Protein AF-A0A2V4EAI0-F1 (afdb_monomer_lite)

Sequence (270 aa):
MSKKTALSEGYCQSKGTPINSKFIDEYEFKIKSKNQSNIMKYKIDLTNCYCIDFDGLSGIKSYVSLPIIEKETSTFRMRLENVSITMDEDICRNQILSVNPKSIINIDKDLIILAKKALLTIENICCYDLRVIHNDHNYYHSSGLKFNIKDRYAVCGGRDIEHLDSKIYSRAIFNGSVFLELEEENILPFIIGCDDLVGGYEGITKINHQKESEIAMKNKILDISRFNNIESPIWDFDFLMEYLPSCDGYREAIKNYPPTNNSSEIELNK

Secondary structure (DSSP, 8-state):
---------------PPPPPHHHHHHHHHHHHT-TTS---EEEEE-TT---EESS-TTSPPPEEPPPEEETTTTEEEEEEEEEEEE--IIIIIHHHHHH-TTSTT--SS-EEEEEEEEEEEE-SEEEEEEEEEETTEEEEEE----B-TT-EEEEEEEEESSSTTEEEEEEEEESS-EEEEEEGGGEEEEEETTEESS-HHHHHHHHHHHHHHHHHHH-PPP-GGG------GGGSHHHHHHHS-EETTEEE-SS-BS-----SSS-S--

Organism: NCBI:txid1196095

Radius of gyration: 22.43 Å; chains: 1; bounding box: 57×59×80 Å

Structure (mmCIF, N/CA/C/O backbone):
data_AF-A0A2V4EAI0-F1
#
_entry.id   AF-A0A2V4EAI0-F1
#
loop_
_atom_site.group_PDB
_atom_site.id
_atom_site.type_symbol
_atom_site.label_atom_id
_atom_site.label_alt_id
_atom_site.label_comp_id
_atom_site.label_asym_id
_atom_site.label_entity_id
_atom_site.label_seq_id
_atom_site.pdbx_PDB_ins_code
_atom_site.Cartn_x
_atom_site.Cartn_y
_atom_site.Cartn_z
_atom_site.occupancy
_atom_site.B_iso_or_equiv
_atom_site.auth_seq_id
_atom_site.auth_comp_id
_atom_site.auth_asym_id
_atom_site.auth_atom_id
_atom_site.pdbx_PDB_model_num
ATOM 1 N N . MET A 1 1 ? -33.092 36.933 -27.180 1.00 36.25 1 MET A N 1
ATOM 2 C CA . MET A 1 1 ? -33.040 37.254 -25.737 1.00 36.25 1 MET A CA 1
ATOM 3 C C . MET A 1 1 ? -33.740 36.133 -24.991 1.00 36.25 1 MET A C 1
ATOM 5 O O . MET A 1 1 ? -34.960 36.069 -25.015 1.00 36.25 1 MET A O 1
ATOM 9 N N . SER A 1 2 ? -32.965 35.184 -24.464 1.00 28.77 2 SER A N 1
ATOM 10 C CA . SER A 1 2 ? -33.468 33.956 -23.838 1.00 28.77 2 SER A CA 1
ATOM 11 C C . SER A 1 2 ? -33.168 33.975 -22.341 1.00 28.77 2 SER A C 1
ATOM 13 O O . SER A 1 2 ? -32.126 34.477 -21.920 1.00 28.77 2 SER A O 1
ATOM 15 N N . LYS A 1 3 ? -34.133 33.487 -21.562 1.00 27.14 3 LYS A N 1
ATOM 16 C CA . LYS A 1 3 ? -34.218 33.541 -20.102 1.00 27.14 3 LYS A CA 1
ATOM 17 C C . LYS A 1 3 ? -33.049 32.795 -19.442 1.00 27.14 3 LYS A C 1
ATOM 19 O O . LYS A 1 3 ? -32.808 31.633 -19.746 1.00 27.14 3 LYS A O 1
ATOM 24 N N . LYS A 1 4 ? -32.373 33.459 -18.496 1.00 28.66 4 LYS A N 1
ATOM 25 C CA . LYS A 1 4 ? -31.527 32.818 -17.481 1.00 28.66 4 LYS A CA 1
ATOM 26 C C . LYS A 1 4 ? -32.442 32.194 -16.428 1.00 28.66 4 LYS A C 1
ATOM 28 O O . LYS A 1 4 ? -33.155 32.918 -15.738 1.00 28.66 4 LYS A O 1
ATOM 33 N N . THR A 1 5 ? -32.408 30.875 -16.311 1.00 30.36 5 THR A N 1
ATOM 34 C CA . THR A 1 5 ? -32.979 30.145 -15.178 1.00 30.36 5 THR A CA 1
ATOM 35 C C . THR A 1 5 ? -31.881 30.015 -14.129 1.00 30.36 5 THR A C 1
ATOM 37 O O . THR A 1 5 ? -30.830 29.443 -14.403 1.00 30.36 5 THR A O 1
ATOM 40 N N . ALA A 1 6 ? -32.101 30.608 -12.958 1.00 28.84 6 ALA A N 1
ATOM 41 C CA . ALA A 1 6 ? -31.258 30.419 -11.788 1.00 28.84 6 ALA A CA 1
ATOM 42 C C . ALA A 1 6 ? -31.521 29.020 -11.214 1.00 28.84 6 ALA A C 1
ATOM 44 O O . ALA A 1 6 ? -32.657 28.706 -10.862 1.00 28.84 6 ALA A O 1
ATOM 45 N N . LEU A 1 7 ? -30.483 28.189 -11.140 1.00 28.86 7 LEU A N 1
ATOM 46 C CA . LEU A 1 7 ? -30.462 26.998 -10.299 1.00 28.86 7 LEU A CA 1
ATOM 47 C C . LEU A 1 7 ? -29.858 27.417 -8.960 1.00 28.86 7 LEU A C 1
ATOM 49 O O . LEU A 1 7 ? -28.712 27.848 -8.891 1.00 28.86 7 LEU A O 1
ATOM 53 N N . SER A 1 8 ? -30.682 27.368 -7.920 1.00 29.20 8 SER A N 1
ATOM 54 C CA . SER A 1 8 ? -30.290 27.582 -6.534 1.00 29.20 8 SER A CA 1
ATOM 55 C C . SER A 1 8 ? -29.451 26.402 -6.043 1.00 29.20 8 SER A C 1
ATOM 57 O O . SER A 1 8 ? -29.946 25.276 -5.981 1.00 29.20 8 SER A O 1
ATOM 59 N N . GLU A 1 9 ? -28.204 26.674 -5.671 1.00 29.11 9 GLU A N 1
ATOM 60 C CA . GLU A 1 9 ? -27.337 25.767 -4.923 1.00 29.11 9 GLU A CA 1
ATOM 61 C C . GLU A 1 9 ? -27.885 25.597 -3.499 1.00 29.11 9 GLU A C 1
ATOM 63 O O . GLU A 1 9 ? -27.854 26.513 -2.678 1.00 29.11 9 GLU A O 1
ATOM 68 N N . GLY A 1 10 ? -28.421 24.413 -3.206 1.00 26.00 10 GLY A N 1
ATOM 69 C CA . GLY A 1 10 ? -28.717 23.980 -1.847 1.00 26.00 10 GLY A CA 1
ATOM 70 C C . GLY A 1 10 ? -27.467 23.379 -1.214 1.00 26.00 10 GLY A C 1
ATOM 71 O O . GLY A 1 10 ? -27.303 22.165 -1.223 1.00 26.00 10 GLY A O 1
ATOM 72 N N . TYR A 1 11 ? -26.584 24.215 -0.667 1.00 28.48 11 TYR A N 1
ATOM 73 C CA . TYR A 1 11 ? -25.547 23.751 0.254 1.00 28.48 11 TYR A CA 1
ATOM 74 C C . TYR A 1 11 ? -26.217 23.301 1.561 1.00 28.48 11 TYR A C 1
ATOM 76 O O . TYR A 1 11 ? -26.702 24.125 2.339 1.00 28.48 11 TYR A O 1
ATOM 84 N N . CYS A 1 12 ? -26.238 21.992 1.821 1.00 27.89 12 CYS A N 1
ATOM 85 C CA . CYS A 1 12 ? -26.525 21.463 3.152 1.00 27.89 12 CYS A CA 1
ATOM 86 C C . CYS A 1 12 ? -25.403 21.892 4.106 1.00 27.89 12 CYS A C 1
ATOM 88 O O . CYS A 1 12 ? -24.350 21.268 4.176 1.00 27.89 12 CYS A O 1
ATOM 90 N N . GLN A 1 13 ? -25.636 22.969 4.856 1.00 28.69 13 GLN A N 1
ATOM 91 C CA . GLN A 1 13 ? -24.873 23.275 6.062 1.00 28.69 13 GLN A CA 1
ATOM 92 C C . GLN A 1 13 ? -25.249 22.251 7.140 1.00 28.69 13 GLN A C 1
ATOM 94 O O . GLN A 1 13 ? -26.237 22.431 7.854 1.00 28.69 13 GLN A O 1
ATOM 99 N N . SER A 1 14 ? -24.486 21.165 7.271 1.00 35.62 14 SER A N 1
ATOM 100 C CA . SER A 1 14 ? -24.566 20.325 8.463 1.00 35.62 14 SER A CA 1
ATOM 101 C C . SER A 1 14 ? -23.838 21.039 9.604 1.00 35.62 14 SER A C 1
ATOM 103 O O . SER A 1 14 ? -22.620 21.199 9.625 1.00 35.62 14 SER A O 1
ATOM 105 N N . LYS A 1 15 ? -24.611 21.517 10.581 1.00 32.25 15 LYS A N 1
ATOM 106 C CA . LYS A 1 15 ? -24.086 21.870 11.901 1.00 32.25 15 LYS A CA 1
ATOM 107 C C . LYS A 1 15 ? -23.722 20.562 12.604 1.00 32.25 15 LYS A C 1
ATOM 109 O O . LYS A 1 15 ? -24.560 19.982 13.290 1.00 32.25 15 LYS A O 1
ATOM 114 N N . GLY A 1 16 ? -22.500 20.080 12.383 1.00 33.34 16 GLY A N 1
ATOM 115 C CA . GLY A 1 16 ? -21.937 18.966 13.137 1.00 33.34 16 GLY A CA 1
ATOM 116 C C . GLY A 1 16 ? -21.894 19.340 14.615 1.00 33.34 16 GLY A C 1
ATOM 117 O O . GLY A 1 16 ? -21.246 20.311 15.005 1.00 33.34 16 GLY A O 1
ATOM 118 N N . THR A 1 17 ? -22.646 18.616 15.438 1.00 31.95 17 THR A N 1
ATOM 119 C CA . THR A 1 17 ? -22.489 18.693 16.892 1.00 31.95 17 THR A CA 1
ATOM 120 C C . THR A 1 17 ? -21.222 17.903 17.216 1.00 31.95 17 THR A C 1
ATOM 122 O O . THR A 1 17 ? -21.163 16.742 16.814 1.00 31.95 17 THR A O 1
ATOM 125 N N . PRO A 1 18 ? -20.204 18.471 17.889 1.00 37.53 18 PRO A N 1
ATOM 126 C CA . PRO A 1 18 ? -18.966 17.746 18.148 1.00 37.53 18 PRO A CA 1
ATOM 127 C C . PRO A 1 18 ? -19.265 16.508 18.990 1.00 37.53 18 PRO A C 1
ATOM 129 O O . PRO A 1 18 ? -19.785 16.623 20.106 1.00 37.53 18 PRO A O 1
ATOM 132 N N . ILE A 1 19 ? -18.937 15.323 18.476 1.00 45.34 19 ILE A N 1
ATOM 133 C CA . ILE A 1 19 ? -18.877 14.132 19.317 1.00 45.34 19 ILE A CA 1
ATOM 134 C C . ILE A 1 19 ? -17.701 14.346 20.279 1.00 45.34 19 ILE A C 1
ATOM 136 O O . ILE A 1 19 ? -16.571 14.629 19.892 1.00 45.34 19 ILE A O 1
ATOM 140 N N . ASN A 1 20 ? -18.052 14.333 21.560 1.00 44.91 20 ASN A N 1
ATOM 141 C CA . ASN A 1 20 ? -17.289 14.798 22.712 1.00 44.91 20 ASN A CA 1
ATOM 142 C C . ASN A 1 20 ? -15.894 14.141 22.805 1.00 44.91 20 ASN A C 1
ATOM 144 O O . ASN A 1 20 ? -15.790 12.925 22.664 1.00 44.91 20 ASN A O 1
ATOM 148 N N . SER A 1 21 ? -14.844 14.903 23.149 1.00 46.56 21 SER A N 1
ATOM 149 C CA . SER A 1 21 ? -13.481 14.393 23.427 1.00 46.56 21 SER A CA 1
ATOM 150 C C . SER A 1 21 ? -13.457 13.256 24.459 1.00 46.56 21 SER A C 1
ATOM 152 O O . SER A 1 21 ? -12.591 12.386 24.427 1.00 46.56 21 SER A O 1
ATOM 154 N N . LYS A 1 22 ? -14.489 13.205 25.308 1.00 42.94 22 LYS A N 1
ATOM 155 C CA . LYS A 1 22 ? -14.793 12.103 26.225 1.00 42.94 22 LYS A CA 1
ATOM 156 C C . LYS A 1 22 ? -14.901 10.729 25.552 1.00 42.94 22 LYS A C 1
ATOM 158 O O . LYS A 1 22 ? -14.596 9.733 26.194 1.00 42.94 22 LYS A O 1
ATOM 163 N N . PHE A 1 23 ? -15.326 10.660 24.288 1.00 51.12 23 PHE A N 1
ATOM 164 C CA . PHE A 1 23 ? -15.468 9.399 23.557 1.00 51.12 23 PHE A CA 1
ATOM 165 C C . PHE A 1 23 ? -14.102 8.790 23.230 1.00 51.12 23 PHE A C 1
ATOM 167 O O . PHE A 1 23 ? -13.922 7.591 23.403 1.00 51.12 23 PHE A O 1
ATOM 174 N N . ILE A 1 24 ? -13.124 9.613 22.838 1.00 50.72 24 ILE A N 1
ATOM 175 C CA . ILE A 1 24 ? -11.750 9.171 22.552 1.00 50.72 24 ILE A CA 1
ATOM 176 C C . ILE A 1 24 ? -11.059 8.711 23.845 1.00 50.72 24 ILE A C 1
ATOM 178 O O . ILE A 1 24 ? -10.450 7.642 23.867 1.00 50.72 24 ILE A O 1
ATOM 182 N N . ASP A 1 25 ? -11.228 9.452 24.943 1.00 46.25 25 ASP A N 1
ATOM 183 C CA . ASP A 1 25 ? -10.630 9.104 26.240 1.00 46.25 25 ASP A CA 1
ATOM 184 C C . ASP A 1 25 ? -11.256 7.830 26.853 1.00 46.25 25 ASP A C 1
ATOM 186 O O . ASP A 1 25 ? -10.544 6.959 27.363 1.00 46.25 25 ASP A O 1
ATOM 190 N N . GLU A 1 26 ? -12.582 7.655 26.762 1.00 46.53 26 GLU A N 1
ATOM 191 C CA . GLU A 1 26 ? -13.256 6.409 27.169 1.00 46.53 26 GLU A CA 1
ATOM 192 C C . GLU A 1 26 ? -12.892 5.221 26.258 1.00 46.53 26 GLU A C 1
ATOM 194 O O . GLU A 1 26 ? -12.856 4.071 26.715 1.00 46.53 26 GLU A O 1
ATOM 199 N N . TYR A 1 27 ? -12.586 5.484 24.985 1.00 53.47 27 TYR A N 1
ATOM 200 C CA . TYR A 1 27 ? -12.165 4.483 24.007 1.00 53.47 27 TYR A CA 1
ATOM 201 C C . TYR A 1 27 ? -10.749 3.961 24.291 1.00 53.47 27 TYR A C 1
ATOM 203 O O . TYR A 1 27 ? -10.547 2.748 24.388 1.00 53.47 27 TYR A O 1
ATOM 211 N N . GLU A 1 28 ? -9.782 4.850 24.537 1.00 48.56 28 GLU A N 1
ATOM 212 C CA . GLU A 1 28 ? -8.425 4.455 24.940 1.00 48.56 28 GLU A CA 1
ATOM 213 C C . GLU A 1 28 ? -8.408 3.708 26.284 1.00 48.56 28 GLU A C 1
ATOM 215 O O . GLU A 1 28 ? -7.625 2.771 26.478 1.00 48.56 28 GLU A O 1
ATOM 220 N N . PHE A 1 29 ? -9.304 4.073 27.208 1.00 47.06 29 PHE A N 1
ATOM 221 C CA . PHE A 1 29 ? -9.437 3.403 28.500 1.00 47.06 29 PHE A CA 1
ATOM 222 C C . PHE A 1 29 ? -10.024 1.984 28.379 1.00 47.06 29 PHE A C 1
ATOM 224 O O . PHE A 1 29 ? -9.528 1.049 29.018 1.00 47.06 29 PHE A O 1
ATOM 231 N N . LYS A 1 30 ? -11.034 1.773 27.521 1.00 45.50 30 LYS A N 1
ATOM 232 C CA . LYS A 1 30 ? -11.608 0.435 27.278 1.00 45.50 30 LYS A CA 1
ATOM 233 C C . LYS A 1 30 ? -10.608 -0.531 26.643 1.00 45.50 30 LYS A C 1
ATOM 235 O O . LYS A 1 30 ? -10.602 -1.700 27.023 1.00 45.50 30 LYS A O 1
ATOM 240 N N . ILE A 1 31 ? -9.731 -0.054 25.758 1.00 52.53 31 ILE A N 1
ATOM 241 C CA . ILE A 1 31 ? -8.688 -0.886 25.134 1.00 52.53 31 ILE A CA 1
ATOM 242 C C . ILE A 1 31 ? -7.661 -1.363 26.177 1.00 52.53 31 ILE A C 1
ATOM 244 O O . ILE A 1 31 ? -7.292 -2.535 26.187 1.00 52.53 31 ILE A O 1
ATOM 248 N N . LYS A 1 32 ? -7.263 -0.513 27.134 1.00 45.62 32 LYS A N 1
ATOM 249 C CA . LYS A 1 32 ? -6.259 -0.873 28.159 1.00 45.62 32 LYS A CA 1
ATOM 250 C C . LYS A 1 32 ? -6.730 -1.902 29.198 1.00 45.62 32 LYS A C 1
ATOM 252 O O . LYS A 1 32 ? -5.896 -2.550 29.822 1.00 45.62 32 LYS A O 1
ATOM 257 N N . SER A 1 33 ? -8.039 -2.076 29.394 1.00 43.38 33 SER A N 1
ATOM 258 C CA . SER A 1 33 ? -8.598 -2.975 30.426 1.00 43.38 33 SER A CA 1
ATOM 259 C C . SER A 1 33 ? -8.823 -4.427 29.973 1.00 43.38 33 SER A C 1
ATOM 261 O O . SER A 1 33 ? -9.260 -5.253 30.772 1.00 43.38 33 SER A O 1
ATOM 263 N N . LYS A 1 34 ? -8.501 -4.769 28.717 1.00 45.59 34 LYS A N 1
ATOM 264 C CA . LYS A 1 34 ? -8.787 -6.083 28.112 1.00 45.59 34 LYS A CA 1
ATOM 265 C C . LYS A 1 34 ? -7.533 -6.884 27.732 1.00 45.59 34 LYS A C 1
ATOM 267 O O . LYS A 1 34 ? -7.523 -7.601 26.740 1.00 45.59 34 LYS A O 1
ATOM 272 N N . ASN A 1 35 ? -6.476 -6.831 28.537 1.00 47.97 35 ASN A N 1
ATOM 273 C CA . ASN A 1 35 ? -5.283 -7.645 28.288 1.00 47.97 35 ASN A CA 1
ATOM 274 C C . ASN A 1 35 ? -5.420 -9.067 28.844 1.00 47.97 35 ASN A C 1
ATOM 276 O O . ASN A 1 35 ? -4.916 -9.344 29.925 1.00 47.97 35 ASN A O 1
ATOM 280 N N . GLN A 1 36 ? -6.098 -9.937 28.079 1.00 45.31 36 GLN A N 1
ATOM 281 C CA . GLN A 1 36 ? -5.633 -11.294 27.719 1.00 45.31 36 GLN A CA 1
ATOM 282 C C . GLN A 1 36 ? -6.560 -11.958 26.673 1.00 45.31 36 GLN A C 1
ATOM 284 O O . GLN A 1 36 ? -6.959 -13.110 26.819 1.00 45.31 36 GLN A O 1
ATOM 289 N N . SER A 1 37 ? -6.955 -11.237 25.617 1.00 53.78 37 SER A N 1
ATOM 290 C CA . SER A 1 37 ? -7.626 -11.852 24.460 1.00 53.78 37 SER A CA 1
ATOM 291 C C . SER A 1 37 ? -6.625 -12.078 23.335 1.00 53.78 37 SER A C 1
ATOM 293 O O . SER A 1 37 ? -5.800 -11.203 23.084 1.00 53.78 37 SER A O 1
ATOM 295 N N . ASN A 1 38 ? -6.718 -13.214 22.634 1.00 64.50 38 ASN A N 1
ATOM 296 C CA . ASN A 1 38 ? -6.063 -13.396 21.336 1.00 64.50 38 ASN A CA 1
ATOM 297 C C . ASN A 1 38 ? -6.263 -12.129 20.494 1.00 64.50 38 ASN A C 1
ATOM 299 O O . ASN A 1 38 ? -7.405 -11.724 20.266 1.00 64.50 38 ASN A O 1
ATOM 303 N N . ILE A 1 39 ? -5.164 -11.492 20.085 1.00 80.31 39 ILE A N 1
ATOM 304 C CA . ILE A 1 39 ? -5.205 -10.333 19.193 1.00 80.31 39 ILE A CA 1
ATOM 305 C C . ILE A 1 39 ? -5.837 -10.820 17.889 1.00 80.31 39 ILE A C 1
ATOM 307 O O . ILE A 1 39 ? -5.261 -11.662 17.197 1.00 80.31 39 ILE A O 1
ATOM 311 N N . MET A 1 40 ? -7.051 -10.350 17.595 1.00 92.69 40 MET A N 1
ATOM 312 C CA . MET A 1 40 ? -7.751 -10.709 16.366 1.00 92.69 40 MET A CA 1
ATOM 313 C C . MET A 1 40 ? -7.033 -10.059 15.189 1.00 92.69 40 MET A C 1
ATOM 315 O O . MET A 1 40 ? -6.905 -8.834 15.141 1.00 92.69 40 MET A O 1
ATOM 319 N N . LYS A 1 41 ? -6.557 -10.893 14.264 1.00 95.44 41 LYS A N 1
ATOM 320 C CA . LYS A 1 41 ? -5.868 -10.472 13.045 1.00 95.44 41 LYS A CA 1
ATOM 321 C C . LYS A 1 41 ? -6.742 -10.761 11.838 1.00 95.44 41 LYS A C 1
ATOM 323 O O . LYS A 1 41 ? -7.383 -11.809 11.772 1.00 95.44 41 LYS A O 1
ATOM 328 N N . TYR A 1 42 ? -6.705 -9.858 10.877 1.00 96.12 42 TYR A N 1
ATOM 329 C CA . TYR A 1 42 ? -7.432 -9.956 9.625 1.00 96.12 42 TYR A CA 1
ATOM 330 C C . TYR A 1 42 ? -6.444 -9.923 8.471 1.00 96.12 42 TYR A C 1
ATOM 332 O O . TYR A 1 42 ? -5.472 -9.172 8.516 1.00 96.12 42 TYR A O 1
ATOM 340 N N . LYS A 1 43 ? -6.715 -10.724 7.443 1.00 96.25 43 LYS A N 1
ATOM 341 C CA . LYS A 1 43 ? -6.035 -10.689 6.149 1.00 96.25 43 LYS A CA 1
ATOM 342 C C . LYS A 1 43 ? -7.113 -10.456 5.097 1.00 96.25 43 LYS A C 1
ATOM 344 O O . LYS A 1 43 ? -7.895 -11.360 4.828 1.00 96.25 43 LYS A O 1
ATOM 349 N N . ILE A 1 44 ? -7.183 -9.234 4.583 1.00 95.12 44 ILE A N 1
ATOM 350 C CA . ILE A 1 44 ? -8.156 -8.814 3.573 1.00 95.12 44 ILE A CA 1
ATOM 351 C C . ILE A 1 44 ? -7.523 -9.001 2.197 1.00 95.12 44 ILE A C 1
ATOM 353 O O . ILE A 1 44 ? -6.421 -8.506 1.962 1.00 95.12 44 ILE A O 1
ATOM 357 N N . ASP A 1 45 ? -8.207 -9.694 1.295 1.00 94.44 45 ASP A N 1
ATOM 358 C CA . ASP A 1 45 ? -7.845 -9.762 -0.119 1.00 94.44 45 ASP A CA 1
ATOM 359 C C . ASP A 1 45 ? -8.297 -8.484 -0.839 1.00 94.44 45 ASP A C 1
ATOM 361 O O . ASP A 1 45 ? -9.492 -8.193 -0.916 1.00 94.44 45 ASP A O 1
ATOM 365 N N . LEU A 1 46 ? -7.327 -7.724 -1.347 1.00 92.12 46 LEU A N 1
ATOM 366 C CA . LEU A 1 46 ? -7.507 -6.489 -2.111 1.00 92.12 46 LEU A CA 1
ATOM 367 C C . LEU A 1 46 ? -7.155 -6.672 -3.594 1.00 92.12 46 LEU A C 1
ATOM 369 O O . LEU A 1 46 ? -7.013 -5.703 -4.330 1.00 92.12 46 LEU A O 1
ATOM 373 N N . THR A 1 47 ? -6.996 -7.904 -4.074 1.00 90.12 47 THR A N 1
ATOM 374 C CA . THR A 1 47 ? -6.489 -8.178 -5.427 1.00 90.12 47 THR A CA 1
ATOM 375 C C . THR A 1 47 ? -7.325 -7.489 -6.507 1.00 90.12 47 THR A C 1
ATOM 377 O O . THR A 1 47 ? -6.769 -6.984 -7.480 1.00 90.12 47 THR A O 1
ATOM 380 N N . ASN A 1 48 ? -8.650 -7.430 -6.326 1.00 84.00 48 ASN A N 1
ATOM 381 C CA . ASN A 1 48 ? -9.606 -6.823 -7.262 1.00 84.00 48 ASN A CA 1
ATOM 382 C C . ASN A 1 48 ? -10.145 -5.456 -6.799 1.00 84.00 48 ASN A C 1
ATOM 384 O O . ASN A 1 48 ? -11.170 -5.013 -7.309 1.00 84.00 48 ASN A O 1
ATOM 388 N N . CYS A 1 49 ? -9.521 -4.802 -5.816 1.00 79.44 49 CYS A N 1
ATOM 389 C CA . CYS A 1 49 ? -10.014 -3.531 -5.291 1.00 79.44 49 CYS A CA 1
ATOM 390 C C . CYS A 1 49 ? -8.885 -2.640 -4.791 1.00 79.44 49 CYS A C 1
ATOM 392 O O . CYS A 1 49 ? -7.944 -3.093 -4.148 1.00 79.44 49 CYS A O 1
ATOM 394 N N . TYR A 1 50 ? -9.027 -1.338 -5.010 1.00 74.88 50 TYR A N 1
ATOM 395 C CA . TYR A 1 50 ? -8.146 -0.350 -4.418 1.00 74.88 50 TYR A CA 1
ATOM 396 C C . TYR A 1 50 ? -8.927 0.550 -3.458 1.00 74.88 50 TYR A C 1
ATOM 398 O O . TYR A 1 50 ? -9.600 1.490 -3.871 1.00 74.88 50 TYR A O 1
ATOM 406 N N . CYS A 1 51 ? -8.856 0.233 -2.165 1.00 87.44 51 CYS A N 1
ATOM 407 C CA . CYS A 1 51 ? -9.626 0.892 -1.104 1.00 87.44 51 CYS A CA 1
ATOM 408 C C . CYS A 1 51 ? -8.770 1.735 -0.141 1.00 87.44 51 CYS A C 1
ATOM 410 O O . CYS A 1 51 ? -9.303 2.294 0.817 1.00 87.44 51 CYS A O 1
ATOM 412 N N . ILE A 1 52 ? -7.449 1.788 -0.352 1.00 92.25 52 ILE A N 1
ATOM 413 C CA . ILE A 1 52 ? -6.502 2.512 0.506 1.00 92.25 52 ILE A CA 1
ATOM 414 C C . ILE A 1 52 ? -6.294 3.927 -0.045 1.00 92.25 52 ILE A C 1
ATOM 416 O O . ILE A 1 52 ? -5.882 4.102 -1.191 1.00 92.25 52 ILE A O 1
ATOM 420 N N . ASP A 1 53 ? -6.524 4.936 0.790 1.00 90.81 53 ASP A N 1
ATOM 421 C CA . ASP A 1 53 ? -6.302 6.348 0.465 1.00 90.81 53 ASP A CA 1
ATOM 422 C C . ASP A 1 53 ? -4.834 6.734 0.711 1.00 90.81 53 ASP A C 1
ATOM 424 O O . ASP A 1 53 ? -4.447 7.240 1.768 1.00 90.81 53 ASP A O 1
ATOM 428 N N . PHE A 1 54 ? -3.979 6.464 -0.274 1.00 90.06 54 PHE A N 1
ATOM 429 C CA . PHE A 1 54 ? -2.581 6.906 -0.235 1.00 90.06 54 PHE A CA 1
ATOM 430 C C . PHE A 1 54 ? -2.403 8.386 -0.594 1.00 90.06 54 PHE A C 1
ATOM 432 O O . PHE A 1 54 ? -1.410 8.994 -0.187 1.00 90.06 54 PHE A O 1
ATOM 439 N N . ASP A 1 55 ? -3.363 8.975 -1.310 1.00 83.69 55 ASP A N 1
ATOM 440 C CA . ASP A 1 55 ? -3.332 10.384 -1.712 1.00 83.69 55 ASP A CA 1
ATOM 441 C C . ASP A 1 55 ? -3.675 11.331 -0.548 1.00 83.69 55 ASP A C 1
ATOM 443 O O . ASP A 1 55 ? -3.380 12.528 -0.605 1.00 83.69 55 ASP A O 1
ATOM 447 N N . GLY A 1 56 ? -4.248 10.797 0.535 1.00 84.25 56 GLY A N 1
ATOM 448 C CA . GLY A 1 56 ? -4.632 11.557 1.720 1.00 84.25 56 GLY A CA 1
ATOM 449 C C . GLY A 1 56 ? -5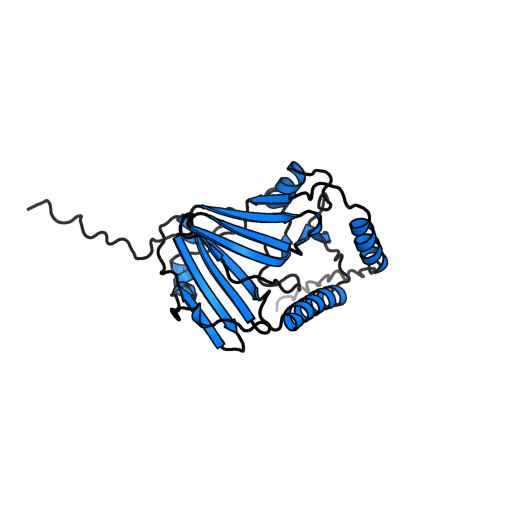.849 12.443 1.468 1.00 84.25 56 GLY A C 1
ATOM 450 O O . GLY A 1 56 ? -5.957 13.520 2.057 1.00 84.25 56 GLY A O 1
ATOM 451 N N . LEU A 1 57 ? -6.765 12.011 0.594 1.00 85.88 57 LEU A N 1
ATOM 452 C CA . LEU A 1 57 ? -8.014 12.718 0.284 1.00 85.88 57 LEU A CA 1
ATOM 453 C C . LEU A 1 57 ? -8.896 12.895 1.522 1.00 85.88 57 LEU A C 1
ATOM 455 O O . LEU A 1 57 ? -9.648 13.862 1.630 1.00 85.88 57 LEU A O 1
ATOM 459 N N . SER A 1 58 ? -8.758 11.993 2.486 1.00 86.56 58 SER A N 1
ATOM 460 C CA . SER A 1 58 ? -9.412 12.072 3.787 1.00 86.56 58 SER A CA 1
ATOM 461 C C . SER A 1 58 ? -8.776 13.079 4.764 1.00 86.56 58 SER A C 1
ATOM 463 O O . SER A 1 58 ? -9.268 13.265 5.875 1.00 86.56 58 SER A O 1
ATOM 465 N N . GLY A 1 59 ? -7.671 13.732 4.384 1.00 90.94 59 GLY A N 1
ATOM 466 C CA . GLY A 1 59 ? -6.919 14.685 5.210 1.00 90.94 59 GLY A CA 1
ATOM 467 C C . GLY A 1 59 ? -5.924 14.039 6.184 1.00 90.94 59 GLY A C 1
ATOM 468 O O . GLY A 1 59 ? -5.024 14.716 6.698 1.00 90.94 59 GLY A O 1
ATOM 469 N N . ILE A 1 60 ? -6.030 12.730 6.419 1.00 93.69 60 ILE A N 1
ATOM 470 C CA . ILE A 1 60 ? -5.011 11.962 7.134 1.00 93.69 60 ILE A CA 1
ATOM 471 C C . ILE A 1 60 ? -3.799 11.777 6.220 1.00 93.69 60 ILE A C 1
ATOM 473 O O . ILE A 1 60 ? -3.918 11.371 5.065 1.00 93.69 60 ILE A O 1
ATOM 477 N N . LYS A 1 61 ? -2.608 12.070 6.744 1.00 94.75 61 LYS A N 1
ATOM 478 C CA . LYS A 1 61 ? -1.355 11.770 6.053 1.00 94.75 61 LYS A CA 1
ATOM 479 C C . LYS A 1 61 ? -1.084 10.271 6.180 1.00 94.75 61 LYS A C 1
ATOM 481 O O . LYS A 1 61 ? -0.856 9.790 7.285 1.00 94.75 61 LYS A O 1
ATOM 486 N N . SER A 1 62 ? -1.042 9.567 5.055 1.00 95.56 62 SER A N 1
ATOM 487 C CA . SER A 1 62 ? -0.647 8.157 5.002 1.00 95.56 62 SER A CA 1
ATOM 488 C C . SER A 1 62 ? 0.866 8.006 5.172 1.00 95.56 62 SER 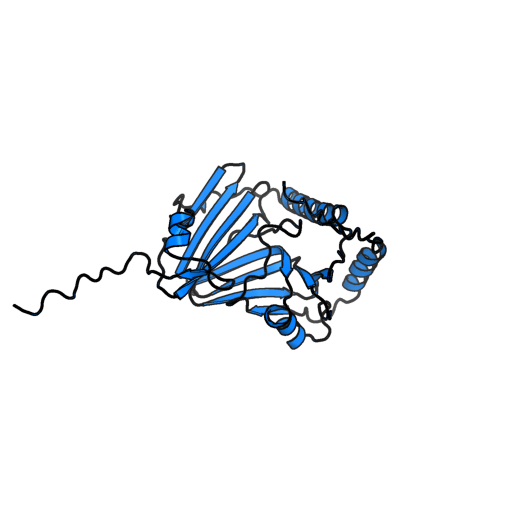A C 1
ATOM 490 O O . SER A 1 62 ? 1.643 8.710 4.513 1.00 95.56 62 SER A O 1
ATOM 492 N N . TYR A 1 63 ? 1.293 7.087 6.043 1.00 97.19 63 TYR A N 1
ATOM 493 C CA . TYR A 1 63 ? 2.704 6.763 6.246 1.00 97.19 63 TYR A CA 1
ATOM 494 C C . TYR A 1 63 ? 3.011 5.331 5.819 1.00 97.19 63 TYR A C 1
ATOM 496 O O . TYR A 1 63 ? 2.255 4.404 6.101 1.00 97.19 63 TYR A O 1
ATOM 504 N N . VAL A 1 64 ? 4.149 5.146 5.158 1.00 98.00 64 VAL A N 1
ATOM 505 C CA . VAL A 1 64 ? 4.585 3.868 4.598 1.00 98.00 64 VAL A CA 1
ATOM 506 C C . VAL A 1 64 ? 6.061 3.608 4.892 1.00 98.00 64 VAL A C 1
ATOM 508 O O . VAL A 1 64 ? 6.846 4.539 5.055 1.00 98.00 64 VAL A O 1
ATOM 511 N N . SER A 1 65 ? 6.470 2.345 4.964 1.00 97.62 65 SER A N 1
ATOM 512 C CA . SER A 1 65 ? 7.892 1.985 4.990 1.00 97.62 65 SER A CA 1
ATOM 513 C C . SER A 1 65 ? 8.477 1.889 3.589 1.00 97.62 65 SER A C 1
ATOM 515 O O . SER A 1 65 ? 7.760 1.653 2.618 1.00 97.62 65 SER A O 1
ATOM 517 N N . LEU A 1 66 ? 9.808 1.931 3.492 1.00 96.81 66 LEU A N 1
ATOM 518 C CA . LEU A 1 66 ? 10.474 1.342 2.332 1.00 96.81 66 LEU A CA 1
ATOM 519 C C . LEU A 1 66 ? 10.019 -0.121 2.176 1.00 96.81 66 LEU A C 1
ATOM 521 O O . LEU A 1 66 ? 9.883 -0.821 3.191 1.00 96.81 66 LEU A O 1
ATOM 525 N N . PRO A 1 67 ? 9.760 -0.584 0.942 1.00 96.00 67 PRO A N 1
ATOM 526 C CA . PRO A 1 67 ? 9.321 -1.948 0.727 1.00 96.00 67 PRO A CA 1
ATOM 527 C C . PRO A 1 67 ? 10.447 -2.945 1.004 1.00 96.00 67 PRO A C 1
ATOM 529 O O . PRO A 1 67 ? 11.621 -2.689 0.730 1.00 96.00 67 PRO A O 1
ATOM 532 N N . ILE A 1 68 ? 10.070 -4.105 1.531 1.00 96.19 68 ILE A N 1
ATOM 533 C CA . ILE A 1 68 ? 10.928 -5.282 1.639 1.00 96.19 68 ILE A CA 1
ATOM 534 C C . ILE A 1 68 ? 10.549 -6.218 0.499 1.00 96.19 68 ILE A C 1
ATOM 536 O O . ILE A 1 68 ? 9.374 -6.540 0.330 1.00 96.19 68 ILE A O 1
ATOM 540 N N . ILE A 1 69 ? 11.549 -6.643 -0.272 1.00 95.56 69 ILE A N 1
ATOM 541 C CA . ILE A 1 69 ? 11.367 -7.546 -1.407 1.00 95.56 69 ILE A CA 1
ATOM 542 C C . ILE A 1 69 ? 11.981 -8.899 -1.074 1.00 95.56 69 ILE A C 1
ATOM 544 O O . ILE A 1 69 ? 13.199 -9.030 -0.930 1.00 95.56 69 ILE A O 1
ATOM 548 N N . GLU A 1 70 ? 11.133 -9.912 -0.972 1.00 94.50 70 GLU A N 1
ATOM 549 C CA . GLU A 1 70 ? 11.527 -11.300 -0.768 1.00 94.50 70 GLU A CA 1
ATOM 550 C C . GLU A 1 70 ? 11.727 -11.951 -2.137 1.00 94.50 70 GLU A C 1
ATOM 552 O O . GLU A 1 70 ? 10.771 -12.287 -2.831 1.00 94.50 70 GLU A O 1
ATOM 557 N N . LYS A 1 71 ? 12.989 -12.092 -2.558 1.00 90.00 71 LYS A N 1
ATOM 558 C CA . LYS A 1 71 ? 13.329 -12.560 -3.914 1.00 90.00 71 LYS A CA 1
ATOM 559 C C . LYS A 1 71 ? 12.869 -13.990 -4.195 1.00 90.00 71 LYS A C 1
ATOM 561 O O . LYS A 1 71 ? 12.480 -14.282 -5.317 1.00 90.00 71 LYS A O 1
ATOM 566 N N . GLU A 1 72 ? 12.917 -14.866 -3.195 1.00 89.56 72 GLU A N 1
ATOM 567 C CA . GLU A 1 72 ? 12.566 -16.287 -3.342 1.00 89.56 72 GLU A CA 1
ATOM 568 C C . GLU A 1 72 ? 11.084 -16.484 -3.670 1.00 89.56 72 GLU A C 1
ATOM 570 O O . GLU A 1 72 ? 10.729 -17.339 -4.475 1.00 89.56 72 GLU A O 1
ATOM 575 N N . THR A 1 73 ? 10.227 -15.657 -3.076 1.00 90.62 73 THR A N 1
ATOM 576 C CA . THR A 1 73 ? 8.769 -15.703 -3.223 1.00 90.62 73 THR A CA 1
ATOM 577 C C . THR A 1 73 ? 8.240 -14.606 -4.142 1.00 90.62 73 THR A C 1
ATOM 579 O O . THR A 1 73 ? 7.031 -14.480 -4.307 1.00 90.62 73 THR A O 1
ATOM 582 N N . SER A 1 74 ? 9.125 -13.773 -4.705 1.00 95.62 74 SER A N 1
ATOM 583 C CA . SER A 1 74 ? 8.766 -12.559 -5.450 1.00 95.62 74 SER A CA 1
ATOM 584 C C . SER A 1 74 ? 7.689 -11.744 -4.725 1.00 95.62 74 SER A C 1
ATOM 586 O O . SER A 1 74 ? 6.683 -11.350 -5.308 1.00 95.62 74 SER A O 1
ATOM 588 N N . THR A 1 75 ? 7.866 -11.550 -3.418 1.00 97.88 75 THR A N 1
ATOM 589 C CA . THR A 1 75 ? 6.869 -10.894 -2.566 1.00 97.88 75 THR A CA 1
ATOM 590 C C . THR A 1 75 ? 7.335 -9.501 -2.172 1.00 97.88 75 THR A C 1
ATOM 592 O O . THR A 1 75 ? 8.463 -9.305 -1.721 1.00 97.88 75 THR A O 1
ATOM 595 N N . PHE A 1 76 ? 6.446 -8.529 -2.322 1.00 97.62 76 PHE A N 1
ATOM 596 C CA . PHE A 1 76 ? 6.614 -7.158 -1.863 1.00 97.62 76 PHE A CA 1
ATOM 597 C C . PHE A 1 76 ? 5.860 -6.974 -0.550 1.00 97.62 76 PHE A C 1
ATOM 599 O O . PHE A 1 76 ? 4.687 -7.330 -0.454 1.00 97.62 76 PHE A O 1
ATOM 606 N N . ARG A 1 77 ? 6.515 -6.392 0.456 1.00 98.00 77 ARG A N 1
ATOM 607 C CA . ARG A 1 77 ? 5.908 -6.077 1.753 1.00 98.00 77 ARG A CA 1
ATOM 608 C C . ARG A 1 77 ? 6.162 -4.634 2.143 1.00 98.00 77 ARG A C 1
ATOM 610 O O . ARG A 1 77 ? 7.306 -4.184 2.146 1.00 98.00 77 ARG A O 1
ATOM 617 N N . MET A 1 78 ? 5.113 -3.927 2.540 1.00 98.00 78 MET A N 1
ATOM 618 C CA . MET A 1 78 ? 5.186 -2.535 2.973 1.00 98.00 78 MET A CA 1
ATOM 619 C C . MET A 1 78 ? 4.376 -2.344 4.249 1.00 98.00 78 MET A C 1
ATOM 621 O O . MET A 1 78 ? 3.190 -2.663 4.300 1.00 98.00 78 MET A O 1
ATOM 625 N N . ARG A 1 79 ? 5.018 -1.817 5.295 1.00 98.31 79 ARG A N 1
ATOM 626 C CA . ARG A 1 79 ? 4.301 -1.431 6.513 1.00 98.31 79 ARG A CA 1
ATOM 627 C C . ARG A 1 79 ? 3.572 -0.127 6.257 1.00 98.31 79 ARG A C 1
ATOM 629 O O . ARG A 1 79 ? 4.163 0.800 5.707 1.00 98.31 79 ARG A O 1
ATOM 636 N N . LEU A 1 80 ? 2.327 -0.074 6.695 1.00 98.00 80 LEU A N 1
ATOM 637 C CA . LEU A 1 80 ? 1.449 1.078 6.599 1.00 98.00 80 LEU A CA 1
ATOM 638 C C . LEU A 1 80 ? 1.115 1.560 8.009 1.00 98.00 80 LEU A C 1
ATOM 640 O O . LEU A 1 80 ? 0.813 0.748 8.887 1.00 98.00 80 LEU A O 1
ATOM 644 N N . GLU A 1 81 ? 1.160 2.868 8.232 1.00 97.44 81 GLU A N 1
ATOM 645 C CA . GLU A 1 81 ? 0.749 3.487 9.489 1.00 97.44 81 GLU A CA 1
ATOM 646 C C . GLU A 1 81 ? -0.129 4.710 9.218 1.00 97.44 81 GLU A C 1
ATOM 648 O O . GLU A 1 81 ? 0.184 5.533 8.358 1.00 97.44 81 GLU A O 1
ATOM 653 N N . ASN A 1 82 ? -1.221 4.825 9.975 1.00 95.44 82 ASN A N 1
ATOM 654 C CA . ASN A 1 82 ? -2.250 5.852 9.806 1.00 95.44 82 ASN A CA 1
ATOM 655 C C . ASN A 1 82 ? -2.742 5.975 8.354 1.00 95.44 82 ASN A C 1
ATOM 657 O O . ASN A 1 82 ? -2.725 7.061 7.782 1.00 95.44 82 ASN A O 1
ATOM 661 N N . VAL A 1 83 ? -3.179 4.862 7.761 1.00 95.50 83 VAL A N 1
ATOM 662 C CA . VAL A 1 83 ? -3.768 4.868 6.413 1.00 95.50 83 VAL A CA 1
ATOM 663 C C . VAL A 1 83 ? -5.286 4.791 6.496 1.00 95.50 83 VAL A C 1
ATOM 665 O O . VAL A 1 83 ? -5.835 3.969 7.237 1.00 95.50 83 VAL A O 1
ATOM 668 N N . SER A 1 84 ? -5.963 5.656 5.747 1.00 95.19 84 SER A N 1
ATOM 669 C CA . SER A 1 84 ? -7.419 5.623 5.630 1.00 95.19 84 SER A CA 1
ATOM 670 C C . SER A 1 84 ? -7.834 4.539 4.638 1.00 95.19 84 SER A C 1
ATOM 672 O O . SER A 1 84 ? -7.243 4.408 3.565 1.00 95.19 84 SER A O 1
ATOM 674 N N . ILE A 1 85 ? -8.835 3.743 5.006 1.00 94.56 85 ILE A N 1
ATOM 675 C CA . ILE A 1 85 ? -9.336 2.632 4.195 1.00 94.56 85 ILE A CA 1
ATOM 676 C C . ILE A 1 85 ? -10.850 2.722 4.115 1.00 94.56 85 ILE A C 1
ATOM 678 O O . ILE A 1 85 ? -11.531 2.712 5.144 1.00 94.56 85 ILE A O 1
ATOM 682 N N . THR A 1 86 ? -11.370 2.756 2.893 1.00 92.50 86 THR A N 1
ATOM 683 C CA . THR A 1 86 ? -12.806 2.654 2.644 1.00 92.50 86 THR A CA 1
ATOM 684 C C . THR A 1 86 ? -13.254 1.215 2.860 1.00 92.50 86 THR A C 1
ATOM 686 O O . THR A 1 86 ? -12.828 0.304 2.152 1.00 92.50 86 THR A O 1
ATOM 689 N N . MET A 1 87 ? -14.121 1.005 3.846 1.00 91.88 87 MET A N 1
ATOM 690 C CA . MET A 1 87 ? -14.709 -0.291 4.166 1.00 91.88 87 MET A CA 1
ATOM 691 C C . MET A 1 87 ? -15.962 -0.526 3.329 1.00 91.88 87 MET A C 1
ATOM 693 O O . MET A 1 87 ? -17.070 -0.586 3.861 1.00 91.88 87 MET A O 1
ATOM 697 N N . ASP A 1 88 ? -15.763 -0.659 2.016 1.00 85.06 88 ASP A N 1
ATOM 698 C CA . ASP A 1 88 ? -16.805 -1.139 1.110 1.00 85.06 88 ASP A CA 1
ATOM 699 C C . ASP A 1 88 ? -17.340 -2.488 1.615 1.00 85.06 88 ASP A C 1
ATOM 701 O O . ASP A 1 88 ? -16.561 -3.360 2.033 1.00 85.06 88 ASP A O 1
ATOM 705 N N . GLU A 1 89 ? -18.669 -2.611 1.651 1.00 75.75 89 GLU A N 1
ATOM 706 C CA . GLU A 1 89 ? -19.362 -3.710 2.315 1.00 75.75 89 GLU A CA 1
ATOM 707 C C . GLU A 1 89 ? -18.937 -5.066 1.752 1.00 75.75 89 GLU A C 1
ATOM 709 O O . GLU A 1 89 ? -18.479 -5.937 2.501 1.00 75.75 89 GLU A O 1
ATOM 714 N N . ASP A 1 90 ? -19.030 -5.208 0.433 1.00 79.06 90 ASP A N 1
ATOM 715 C CA . ASP A 1 90 ? -18.847 -6.477 -0.263 1.00 79.06 90 ASP A CA 1
ATOM 716 C C . ASP A 1 90 ? -17.379 -6.866 -0.380 1.00 79.06 90 ASP A C 1
ATOM 718 O O . ASP A 1 90 ? -17.047 -8.053 -0.431 1.00 79.06 90 ASP A O 1
ATOM 722 N N . ILE A 1 91 ? -16.490 -5.873 -0.388 1.00 79.06 91 ILE A N 1
ATOM 723 C CA . ILE A 1 91 ? -15.077 -6.104 -0.644 1.00 79.06 91 ILE A CA 1
ATOM 724 C C . ILE A 1 91 ? -14.292 -6.225 0.656 1.00 79.06 91 ILE A C 1
ATOM 726 O O . ILE A 1 91 ? -13.605 -7.221 0.857 1.00 79.06 91 ILE A O 1
ATOM 730 N N . CYS A 1 92 ? -14.357 -5.239 1.549 1.00 89.25 92 CYS A N 1
ATOM 731 C CA . CYS A 1 92 ? -13.459 -5.178 2.707 1.00 89.25 92 CYS A CA 1
ATOM 732 C C . CYS A 1 92 ? -14.159 -5.578 4.005 1.00 89.25 92 CYS A C 1
ATOM 734 O O . CYS A 1 92 ? -13.647 -6.406 4.766 1.00 89.25 92 CYS A O 1
ATOM 736 N N . ARG A 1 93 ? -15.340 -5.004 4.266 1.00 92.00 93 ARG A N 1
ATOM 737 C CA . ARG A 1 93 ? -16.026 -5.142 5.557 1.00 92.00 93 ARG A CA 1
ATOM 738 C C . ARG A 1 93 ? -16.438 -6.588 5.823 1.00 92.00 93 ARG A C 1
ATOM 740 O O . ARG A 1 93 ? -16.139 -7.121 6.893 1.00 92.00 93 ARG A O 1
ATOM 747 N N . ASN A 1 94 ? -17.055 -7.247 4.843 1.00 92.81 94 ASN A N 1
ATOM 748 C CA . ASN A 1 94 ? -17.534 -8.623 4.982 1.00 92.81 94 ASN A CA 1
ATOM 749 C C . ASN A 1 94 ? -16.407 -9.630 5.255 1.00 92.81 94 ASN A C 1
ATOM 751 O O . ASN A 1 94 ? -16.611 -10.570 6.025 1.00 92.81 94 ASN A O 1
ATOM 755 N N . GLN A 1 95 ? -15.199 -9.412 4.720 1.00 94.00 95 GLN A N 1
ATOM 756 C CA . GLN A 1 95 ? -14.051 -10.278 5.014 1.00 94.00 95 GLN A CA 1
ATOM 757 C C . GLN A 1 95 ? -13.704 -10.250 6.511 1.00 94.00 95 GLN A C 1
ATOM 759 O O . GLN A 1 95 ? -13.549 -11.306 7.125 1.00 94.00 95 GLN A O 1
ATOM 764 N N . ILE A 1 96 ? -13.681 -9.070 7.139 1.00 94.75 96 ILE A N 1
ATOM 765 C CA . ILE A 1 96 ? -13.463 -8.944 8.589 1.00 94.75 96 ILE A CA 1
ATOM 766 C C . ILE A 1 96 ? -14.647 -9.505 9.385 1.00 94.75 96 ILE A C 1
ATOM 768 O O . ILE A 1 96 ? -14.440 -10.276 10.324 1.00 94.75 96 ILE A O 1
ATOM 772 N N . LEU A 1 97 ? -15.885 -9.157 9.020 1.00 94.69 97 LEU A N 1
ATOM 773 C CA . LEU A 1 97 ? -17.0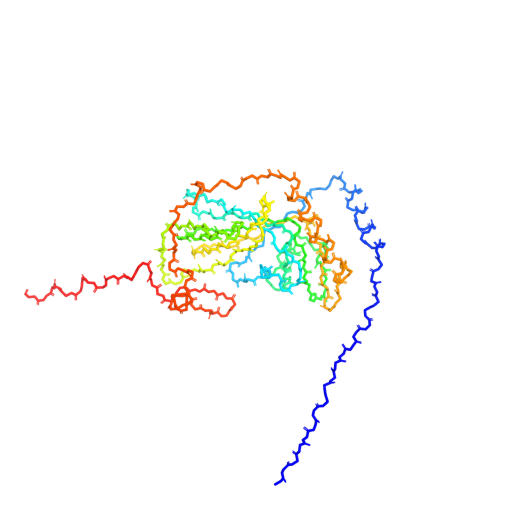78 -9.588 9.761 1.00 94.69 97 LEU A CA 1
ATOM 774 C C . LEU A 1 97 ? -17.316 -11.099 9.690 1.00 94.69 97 LEU A C 1
ATOM 776 O O . LEU A 1 97 ? -17.861 -11.666 10.635 1.00 94.69 97 LEU A O 1
ATOM 780 N N . SER A 1 98 ? -16.854 -11.766 8.629 1.00 94.12 98 SER A N 1
ATOM 781 C CA . SER A 1 98 ? -16.877 -13.229 8.529 1.00 94.12 98 SER A CA 1
ATOM 782 C C . SER A 1 98 ? -15.988 -13.907 9.581 1.00 94.12 98 SER A C 1
ATOM 784 O O . SER A 1 98 ? -16.323 -14.983 10.077 1.00 94.12 98 SER A O 1
ATOM 786 N N . VAL A 1 99 ? -14.883 -13.257 9.963 1.00 94.06 99 VAL A N 1
ATOM 787 C CA . VAL A 1 99 ? -13.944 -13.732 10.990 1.00 94.06 99 VAL A CA 1
ATOM 788 C C . VAL A 1 99 ? -14.405 -13.299 12.381 1.00 94.06 99 VAL A C 1
ATOM 790 O O . VAL A 1 99 ? -14.360 -14.079 13.334 1.00 94.06 99 VAL A O 1
ATOM 793 N N . ASN A 1 100 ? -14.862 -12.054 12.511 1.00 95.12 100 ASN A N 1
ATOM 794 C CA . ASN A 1 100 ? -15.318 -11.476 13.765 1.00 95.12 100 ASN A CA 1
ATOM 795 C C . ASN A 1 100 ? -16.598 -10.644 13.562 1.00 95.12 100 ASN A C 1
ATOM 797 O O . ASN A 1 100 ? -16.525 -9.422 13.403 1.00 95.12 100 ASN A O 1
ATOM 801 N N . PRO A 1 101 ? -17.788 -11.261 13.687 1.00 94.56 101 PRO A N 1
ATOM 802 C CA . PRO A 1 101 ? -19.067 -10.551 13.585 1.00 94.56 101 PRO A CA 1
ATOM 803 C C . PRO A 1 101 ? -19.275 -9.476 14.664 1.00 94.56 101 PRO A C 1
ATOM 805 O O . PRO A 1 101 ? -20.202 -8.677 14.580 1.00 94.56 101 PRO A O 1
ATOM 808 N N . LYS A 1 102 ? -18.448 -9.472 15.717 1.00 94.31 102 LYS A N 1
ATOM 809 C CA . LYS A 1 102 ? -18.473 -8.485 16.807 1.00 94.31 102 LYS A CA 1
ATOM 810 C C . LYS A 1 102 ? -17.364 -7.438 16.671 1.00 94.31 102 LYS A C 1
ATOM 812 O O . LYS A 1 102 ? -17.097 -6.737 17.647 1.00 94.31 102 LYS A O 1
ATOM 817 N N . SER A 1 103 ? -16.689 -7.374 15.522 1.00 94.12 103 SER A N 1
ATOM 818 C CA . SER A 1 103 ? -15.683 -6.346 15.255 1.00 94.12 103 SER A CA 1
ATOM 819 C C . SER A 1 103 ? -16.297 -4.957 15.398 1.00 94.12 103 SER A C 1
ATOM 821 O O . SER A 1 103 ? -17.482 -4.748 15.127 1.00 94.12 103 SER A O 1
ATOM 823 N N . ILE A 1 104 ? -15.471 -3.997 15.796 1.00 91.06 104 ILE A N 1
ATOM 824 C CA . ILE A 1 104 ? -15.847 -2.592 15.878 1.00 91.06 104 ILE A CA 1
ATOM 825 C C . ILE A 1 104 ? -16.352 -2.030 14.545 1.00 91.06 104 ILE A C 1
ATOM 827 O O . ILE A 1 104 ? -17.117 -1.068 14.536 1.00 91.06 104 ILE A O 1
ATOM 831 N N . ILE A 1 105 ? -15.965 -2.639 13.423 1.00 93.12 105 ILE A N 1
ATOM 832 C CA . ILE A 1 105 ? -16.407 -2.205 12.098 1.00 93.12 105 ILE A CA 1
ATOM 833 C C . ILE A 1 105 ? -17.800 -2.719 11.715 1.00 93.12 105 ILE A C 1
ATOM 835 O O . ILE A 1 105 ? -18.246 -2.441 10.603 1.00 93.12 105 ILE A O 1
ATOM 839 N N . ASN A 1 106 ? -18.474 -3.493 12.579 1.00 93.31 106 ASN A N 1
ATOM 840 C CA . ASN A 1 106 ? -19.847 -3.942 12.343 1.00 93.31 106 ASN A CA 1
ATOM 841 C C . ASN A 1 106 ? -20.820 -2.762 12.485 1.00 93.31 106 ASN A C 1
ATOM 843 O O . ASN A 1 106 ? -21.474 -2.570 13.511 1.00 93.31 106 ASN A O 1
ATOM 847 N N . ILE A 1 107 ? -20.830 -1.927 11.455 1.00 88.25 107 ILE A N 1
ATOM 848 C CA . ILE A 1 107 ? -21.558 -0.675 11.356 1.00 88.25 107 ILE A CA 1
ATOM 849 C C . ILE A 1 107 ? -22.306 -0.722 10.028 1.00 88.25 107 ILE A C 1
ATOM 851 O O . ILE A 1 107 ? -21.688 -0.814 8.971 1.00 88.25 107 ILE A O 1
ATOM 855 N N . ASP A 1 108 ? -23.631 -0.635 10.089 1.00 86.00 108 ASP A N 1
ATOM 856 C CA . ASP A 1 108 ? -24.534 -0.704 8.932 1.00 86.00 108 ASP A CA 1
ATOM 857 C C . ASP A 1 108 ? -24.662 0.658 8.219 1.00 86.00 108 ASP A C 1
ATOM 859 O O . ASP A 1 108 ? -25.740 1.245 8.117 1.00 86.00 108 ASP A O 1
ATOM 863 N N . LYS A 1 109 ? -23.513 1.241 7.858 1.00 87.31 109 LYS A N 1
ATOM 864 C CA . LYS A 1 109 ? -23.360 2.521 7.144 1.00 87.31 109 LYS A CA 1
ATOM 865 C C . LYS A 1 109 ? -22.036 2.536 6.378 1.00 87.31 109 LYS A C 1
ATOM 867 O O . LYS A 1 109 ? -21.143 1.747 6.691 1.00 87.31 109 LYS A O 1
ATOM 872 N N . ASP A 1 110 ? -21.893 3.477 5.445 1.00 89.31 110 ASP A N 1
ATOM 873 C CA . ASP A 1 110 ? -20.609 3.777 4.804 1.00 89.31 110 ASP A CA 1
ATOM 874 C C . ASP A 1 110 ? -19.554 4.056 5.873 1.00 89.31 110 ASP A C 1
ATOM 876 O O . ASP A 1 110 ? -19.776 4.857 6.785 1.00 89.31 110 ASP A O 1
ATOM 880 N N . LEU A 1 111 ? -18.422 3.369 5.784 1.00 93.06 111 LEU A N 1
ATOM 881 C CA . LEU A 1 111 ? -17.391 3.402 6.808 1.00 93.06 111 LEU A CA 1
ATOM 882 C C . LEU A 1 111 ? -16.035 3.635 6.157 1.00 93.06 111 LEU A C 1
ATOM 884 O O . LEU A 1 111 ? -15.623 2.903 5.261 1.00 93.06 111 LEU A O 1
ATOM 888 N N . ILE A 1 112 ? -15.304 4.614 6.671 1.00 94.19 112 ILE A N 1
ATOM 889 C CA . ILE A 1 112 ? -13.864 4.727 6.463 1.00 94.19 112 ILE A CA 1
ATOM 890 C C . ILE A 1 112 ? -13.217 4.452 7.811 1.00 94.19 112 ILE A C 1
ATOM 892 O O . ILE A 1 112 ? -13.601 5.040 8.827 1.00 94.19 112 ILE A O 1
ATOM 896 N N . ILE A 1 113 ? -12.242 3.551 7.835 1.00 95.69 113 ILE A N 1
ATOM 897 C CA . ILE A 1 113 ? -11.415 3.324 9.018 1.00 95.69 113 ILE A CA 1
ATOM 898 C C . ILE A 1 113 ? -10.059 3.994 8.847 1.00 95.69 113 ILE A C 1
ATOM 900 O O . ILE A 1 113 ? -9.562 4.159 7.737 1.00 95.69 113 ILE A O 1
ATOM 904 N N . LEU A 1 114 ? -9.429 4.299 9.969 1.00 96.50 114 LEU A N 1
ATOM 905 C CA . LEU A 1 114 ? -8.006 4.545 10.064 1.00 96.50 114 LEU A CA 1
ATOM 906 C C . LEU A 1 114 ? -7.326 3.260 10.547 1.00 96.50 114 LEU A C 1
ATOM 908 O O . LEU A 1 114 ? -7.498 2.857 11.701 1.00 96.50 114 LEU A O 1
ATOM 912 N N . ALA A 1 115 ? -6.534 2.631 9.681 1.00 96.75 115 ALA A N 1
ATOM 913 C CA . ALA A 1 115 ? -5.620 1.575 10.091 1.00 96.75 115 ALA A CA 1
ATOM 914 C C . ALA A 1 115 ? -4.355 2.212 10.672 1.00 96.75 115 ALA A C 1
ATOM 916 O O . ALA A 1 115 ? -3.493 2.721 9.951 1.00 96.75 115 ALA A O 1
ATOM 917 N N . LYS A 1 116 ? -4.237 2.176 12.003 1.00 96.94 116 LYS A N 1
ATOM 918 C CA . LYS A 1 116 ? -3.073 2.711 12.723 1.00 96.94 116 LYS A CA 1
ATOM 919 C C . LYS A 1 116 ? -1.799 1.953 12.369 1.00 96.94 116 LYS A C 1
ATOM 921 O O . LYS A 1 116 ? -0.738 2.560 12.269 1.00 96.94 116 LYS A O 1
ATOM 926 N N . LYS A 1 117 ? -1.918 0.639 12.165 1.00 97.69 117 LYS A N 1
ATOM 927 C CA . LYS A 1 117 ? -0.858 -0.254 11.693 1.00 97.69 117 LYS A CA 1
ATOM 928 C C . LYS A 1 117 ? -1.459 -1.309 10.781 1.00 97.69 117 LYS A C 1
ATOM 930 O O . LYS A 1 117 ? -2.440 -1.950 11.154 1.00 97.69 117 LYS A O 1
ATOM 935 N N . ALA A 1 118 ? -0.838 -1.506 9.628 1.00 97.81 118 ALA A N 1
ATOM 936 C CA . ALA A 1 118 ? -1.152 -2.589 8.714 1.00 97.81 118 ALA A CA 1
ATOM 937 C C . ALA A 1 118 ? 0.100 -3.041 7.949 1.00 97.81 118 ALA A C 1
ATOM 939 O O . ALA A 1 118 ? 1.126 -2.353 7.918 1.00 97.81 118 ALA A O 1
ATOM 940 N N . LEU A 1 119 ? 0.014 -4.211 7.328 1.00 98.25 119 LEU A N 1
ATOM 941 C CA . LEU A 1 119 ? 1.011 -4.743 6.412 1.00 98.25 119 LEU A CA 1
ATOM 942 C C . LEU A 1 119 ? 0.346 -4.977 5.059 1.00 98.25 119 LEU A C 1
ATOM 944 O O . LEU A 1 119 ? -0.586 -5.767 4.950 1.00 98.25 119 LEU A O 1
ATOM 948 N N . LEU A 1 120 ? 0.839 -4.289 4.036 1.00 97.88 120 LEU A N 1
ATOM 949 C CA . LEU A 1 120 ? 0.487 -4.563 2.654 1.00 97.88 120 LEU A CA 1
ATOM 950 C C . LEU A 1 120 ? 1.452 -5.603 2.092 1.00 97.88 120 LEU A C 1
ATOM 952 O O . LEU A 1 120 ? 2.670 -5.409 2.151 1.00 97.88 120 LEU A O 1
ATOM 956 N N . THR A 1 121 ? 0.904 -6.662 1.514 1.00 98.00 121 THR A N 1
ATOM 957 C CA . THR A 1 121 ? 1.648 -7.722 0.837 1.00 98.00 121 THR A CA 1
ATOM 958 C C . THR A 1 121 ? 1.172 -7.817 -0.608 1.00 98.00 121 THR A C 1
ATOM 960 O O . THR A 1 121 ? -0.027 -7.902 -0.851 1.00 98.00 121 THR A O 1
ATOM 963 N N . ILE A 1 122 ? 2.100 -7.825 -1.564 1.00 97.81 122 ILE A N 1
ATOM 964 C CA . ILE A 1 122 ? 1.823 -8.120 -2.975 1.00 97.81 122 ILE A CA 1
ATOM 965 C C . ILE A 1 122 ? 2.643 -9.350 -3.352 1.00 97.81 122 ILE A C 1
ATOM 967 O O . ILE A 1 122 ? 3.870 -9.344 -3.237 1.00 97.81 122 ILE A O 1
ATOM 971 N N . GLU A 1 123 ? 1.961 -10.409 -3.765 1.00 97.75 123 GLU A N 1
ATOM 972 C CA . GLU A 1 123 ? 2.563 -11.689 -4.132 1.00 97.75 123 GLU A CA 1
ATOM 973 C C . GLU A 1 123 ? 2.835 -11.759 -5.641 1.00 97.75 123 GLU A C 1
ATOM 975 O O . GLU A 1 123 ? 2.130 -11.149 -6.447 1.00 97.75 123 GLU A O 1
ATOM 980 N N . ASN A 1 124 ? 3.853 -12.536 -6.024 1.00 97.19 124 ASN A N 1
ATOM 981 C CA . ASN A 1 124 ? 4.286 -12.742 -7.410 1.00 97.19 124 ASN A CA 1
ATOM 982 C C . ASN A 1 124 ? 4.479 -11.429 -8.192 1.00 97.19 124 ASN A C 1
ATOM 984 O O . ASN A 1 124 ? 3.915 -11.229 -9.273 1.00 97.19 124 ASN A O 1
ATOM 988 N N . ILE A 1 125 ? 5.283 -10.517 -7.641 1.00 97.19 125 ILE A N 1
ATOM 989 C CA . ILE A 1 125 ? 5.684 -9.305 -8.355 1.00 97.19 125 ILE A CA 1
ATOM 990 C C . ILE A 1 125 ? 6.559 -9.674 -9.558 1.00 97.19 125 ILE A C 1
ATOM 992 O O . ILE A 1 125 ? 7.513 -10.444 -9.451 1.00 97.19 125 ILE A O 1
ATOM 996 N N . CYS A 1 126 ? 6.243 -9.098 -10.710 1.00 96.12 126 CYS A N 1
ATOM 997 C CA . CYS A 1 126 ? 7.029 -9.205 -11.934 1.00 96.12 126 CYS A CA 1
ATOM 998 C C . CYS A 1 126 ? 8.155 -8.167 -11.933 1.00 96.12 126 CYS A C 1
ATOM 1000 O O . CYS A 1 126 ? 9.303 -8.475 -12.255 1.00 96.12 126 CYS A O 1
ATOM 1002 N N . CYS A 1 127 ? 7.830 -6.942 -11.519 1.00 95.75 127 CYS A N 1
ATOM 1003 C CA . CYS A 1 127 ? 8.787 -5.864 -11.313 1.00 95.75 127 CYS A CA 1
ATOM 1004 C C . CYS A 1 127 ? 8.245 -4.834 -10.317 1.00 95.75 127 CYS A C 1
ATOM 1006 O O . CYS A 1 127 ? 7.037 -4.730 -10.094 1.00 95.75 127 CYS A O 1
ATOM 1008 N N . TYR A 1 128 ? 9.145 -4.048 -9.732 1.00 96.62 128 TYR A N 1
ATOM 1009 C CA . TYR A 1 128 ? 8.795 -2.901 -8.910 1.00 96.62 128 TYR A CA 1
ATOM 1010 C C . TYR A 1 128 ? 9.739 -1.732 -9.179 1.00 96.62 128 TYR A C 1
ATOM 1012 O O . TYR A 1 128 ? 10.928 -1.896 -9.463 1.00 96.62 128 TYR A O 1
ATOM 1020 N N . ASP A 1 129 ? 9.194 -0.538 -9.020 1.00 97.31 129 ASP A N 1
ATOM 1021 C CA . ASP A 1 129 ? 9.915 0.715 -9.117 1.00 97.31 129 ASP A CA 1
ATOM 1022 C C . ASP A 1 129 ? 9.617 1.570 -7.892 1.00 97.31 129 ASP A C 1
ATOM 1024 O O . ASP A 1 129 ? 8.514 1.561 -7.332 1.00 97.31 129 ASP A O 1
ATOM 1028 N N . LEU A 1 130 ? 10.624 2.317 -7.463 1.00 97.69 130 LEU A N 1
ATOM 1029 C CA . LEU A 1 130 ? 10.581 3.159 -6.284 1.00 97.69 130 LEU A CA 1
ATOM 1030 C C . LEU A 1 130 ? 11.158 4.535 -6.609 1.00 97.69 130 LEU A C 1
ATOM 1032 O O . LEU A 1 130 ? 12.245 4.647 -7.175 1.00 97.69 130 LEU A O 1
ATOM 1036 N N . ARG A 1 131 ? 10.436 5.573 -6.199 1.00 97.69 131 ARG A N 1
ATOM 1037 C CA . ARG A 1 131 ? 10.886 6.960 -6.154 1.00 97.69 131 ARG A CA 1
ATOM 1038 C C . ARG A 1 131 ? 10.754 7.444 -4.719 1.00 97.69 131 ARG A C 1
ATOM 1040 O O . ARG A 1 131 ? 9.654 7.470 -4.170 1.00 97.69 131 ARG A O 1
ATOM 1047 N N . VAL A 1 132 ? 11.865 7.844 -4.119 1.00 97.81 132 VAL A N 1
ATOM 1048 C CA . VAL A 1 132 ? 11.892 8.463 -2.793 1.00 97.81 132 VAL A CA 1
ATOM 1049 C C . VAL A 1 132 ? 12.289 9.918 -2.943 1.00 97.81 132 VAL A C 1
ATOM 1051 O O . VAL A 1 132 ? 13.322 10.223 -3.527 1.00 97.81 132 VAL A O 1
ATOM 1054 N N . ILE A 1 133 ? 11.460 10.815 -2.424 1.00 97.62 133 ILE A N 1
ATOM 1055 C CA . ILE A 1 133 ? 11.784 12.234 -2.303 1.00 97.62 133 ILE A CA 1
ATOM 1056 C C . ILE A 1 133 ? 12.273 12.444 -0.878 1.00 97.62 133 ILE A C 1
ATOM 1058 O O . ILE A 1 133 ? 11.483 12.256 0.039 1.00 97.62 133 ILE A O 1
ATOM 1062 N N . HIS A 1 134 ? 13.536 12.809 -0.687 1.00 96.75 134 HIS A N 1
ATOM 1063 C CA . HIS A 1 134 ? 14.117 13.090 0.627 1.00 96.75 134 HIS A CA 1
ATOM 1064 C C . HIS A 1 134 ? 14.867 14.419 0.583 1.00 96.75 134 HIS A C 1
ATOM 1066 O O . HIS A 1 134 ? 15.748 14.590 -0.262 1.00 96.75 134 HIS A O 1
ATOM 1072 N N . ASN A 1 135 ? 14.513 15.357 1.470 1.00 94.00 135 ASN A N 1
ATOM 1073 C CA . ASN A 1 135 ? 15.064 16.721 1.486 1.00 94.00 135 ASN A CA 1
ATOM 1074 C C . ASN A 1 135 ? 15.040 17.372 0.090 1.00 94.00 135 ASN A C 1
ATOM 1076 O O . ASN A 1 135 ? 16.063 17.848 -0.396 1.00 94.00 135 ASN A O 1
ATOM 1080 N N . ASP A 1 136 ? 13.894 17.296 -0.591 1.00 93.44 136 ASP A N 1
ATOM 1081 C CA . ASP A 1 136 ? 13.662 17.805 -1.954 1.00 93.44 136 ASP A CA 1
ATOM 1082 C C . ASP A 1 136 ? 14.504 17.167 -3.081 1.00 93.44 136 ASP A C 1
ATOM 1084 O O . ASP A 1 136 ? 14.440 17.606 -4.229 1.00 93.44 136 ASP A O 1
ATOM 1088 N N . HIS A 1 137 ? 15.236 16.083 -2.803 1.00 96.31 137 HIS A N 1
ATOM 1089 C CA . HIS A 1 137 ? 15.984 15.319 -3.807 1.00 96.31 137 HIS A CA 1
ATOM 1090 C C . HIS A 1 137 ? 15.278 14.003 -4.144 1.00 96.31 137 HIS A C 1
ATOM 1092 O O . HIS A 1 137 ? 14.772 13.317 -3.256 1.00 96.31 137 HIS A O 1
ATOM 1098 N N . ASN A 1 138 ? 15.264 13.637 -5.429 1.00 97.50 138 ASN A N 1
ATOM 1099 C CA . ASN A 1 138 ? 14.695 12.372 -5.897 1.00 97.50 138 ASN A CA 1
ATOM 1100 C C . ASN A 1 138 ? 15.764 11.275 -5.930 1.00 97.50 138 ASN A C 1
ATOM 1102 O O . ASN A 1 138 ? 16.823 11.454 -6.528 1.00 97.50 138 ASN A O 1
ATOM 1106 N N . TYR A 1 139 ? 15.437 10.124 -5.353 1.00 97.88 139 TYR A N 1
ATOM 1107 C CA . TYR A 1 139 ? 16.217 8.894 -5.398 1.00 97.88 139 TYR A CA 1
ATOM 1108 C C . TYR A 1 139 ? 15.378 7.801 -6.044 1.00 97.88 139 TYR A C 1
ATOM 1110 O O . TYR A 1 139 ? 14.201 7.637 -5.709 1.00 97.88 139 TYR A O 1
ATOM 1118 N N . TYR A 1 140 ? 15.981 7.044 -6.955 1.00 98.00 140 TYR A N 1
ATOM 1119 C CA . TYR A 1 140 ? 15.267 6.057 -7.756 1.00 98.00 140 TYR A CA 1
ATOM 1120 C C . TYR A 1 140 ? 15.836 4.659 -7.572 1.00 98.00 140 TYR A C 1
ATOM 1122 O O . TYR A 1 140 ? 17.048 4.458 -7.481 1.00 98.00 140 TYR A O 1
ATOM 1130 N N . HIS A 1 141 ? 14.944 3.678 -7.550 1.00 97.88 141 HIS A N 1
ATOM 1131 C CA . HIS A 1 141 ? 15.308 2.279 -7.659 1.00 97.88 141 HIS A CA 1
ATOM 1132 C C . HIS A 1 141 ? 14.374 1.590 -8.645 1.00 97.88 141 HIS A C 1
ATOM 1134 O O . HIS A 1 141 ? 13.163 1.599 -8.443 1.00 97.88 141 HIS A O 1
ATOM 1140 N N . SER A 1 142 ? 14.944 0.948 -9.661 1.00 97.06 142 SER A N 1
ATOM 1141 C CA . SER A 1 142 ? 14.199 0.092 -10.585 1.00 97.06 142 SER A CA 1
ATOM 1142 C C . SER A 1 142 ? 14.661 -1.353 -10.495 1.00 97.06 142 SER A C 1
ATOM 1144 O O . SER A 1 142 ? 15.866 -1.610 -10.524 1.00 97.06 142 SER A O 1
ATOM 1146 N N . SER A 1 143 ? 13.725 -2.304 -10.438 1.00 95.56 143 SER A N 1
ATOM 1147 C CA . SER A 1 143 ? 14.039 -3.731 -10.592 1.00 95.56 143 SER A CA 1
ATOM 1148 C C . SER A 1 143 ? 14.212 -4.158 -12.056 1.00 95.56 143 SER A C 1
ATOM 1150 O O . SER A 1 143 ? 14.500 -5.325 -12.315 1.00 95.56 143 SER A O 1
ATOM 1152 N N . GLY A 1 144 ? 14.009 -3.237 -13.006 1.00 95.38 144 GLY A N 1
ATOM 1153 C CA . GLY A 1 144 ? 13.883 -3.522 -14.432 1.00 95.38 144 GLY A CA 1
ATOM 1154 C C . GLY A 1 144 ? 12.442 -3.871 -14.800 1.00 95.38 144 GLY A C 1
ATOM 1155 O O . GLY A 1 144 ? 11.894 -4.863 -14.319 1.00 95.38 144 GLY A O 1
ATOM 1156 N N . LEU A 1 145 ? 11.829 -3.054 -15.660 1.00 95.12 145 LEU A N 1
ATOM 1157 C CA . LEU A 1 145 ? 10.468 -3.284 -16.137 1.00 95.12 145 LEU A CA 1
ATOM 1158 C C . LEU A 1 145 ? 10.399 -4.540 -17.005 1.00 95.12 145 LEU A C 1
ATOM 1160 O O . LEU A 1 145 ? 11.041 -4.620 -18.055 1.00 95.12 145 LEU A O 1
ATOM 1164 N N . LYS A 1 146 ? 9.577 -5.496 -16.574 1.00 95.56 146 LYS A N 1
ATOM 1165 C CA . LYS A 1 146 ? 9.216 -6.675 -17.353 1.00 95.56 146 LYS A CA 1
ATOM 1166 C C . LYS A 1 146 ? 7.854 -7.190 -16.911 1.00 95.56 146 LYS A C 1
ATOM 1168 O O . LYS A 1 146 ? 7.693 -7.557 -15.751 1.00 95.56 146 LYS A O 1
ATOM 1173 N N . PHE A 1 147 ? 6.904 -7.243 -17.834 1.00 96.19 147 PHE A N 1
ATOM 1174 C CA . PHE A 1 147 ? 5.545 -7.701 -17.563 1.00 96.19 147 PHE A CA 1
ATOM 1175 C C . PHE A 1 147 ? 4.843 -8.150 -18.843 1.00 96.19 147 PHE A C 1
ATOM 1177 O O . PHE A 1 147 ? 5.228 -7.777 -19.954 1.00 96.19 147 PHE A O 1
ATOM 1184 N N . ASN A 1 148 ? 3.813 -8.965 -18.679 1.00 96.88 148 ASN A N 1
ATOM 1185 C CA . ASN A 1 148 ? 2.984 -9.486 -19.749 1.00 96.88 148 ASN A CA 1
ATOM 1186 C C . ASN A 1 148 ? 1.602 -8.834 -19.733 1.00 96.88 148 ASN A C 1
ATOM 1188 O O . ASN A 1 148 ? 1.175 -8.253 -18.738 1.00 96.88 148 ASN A O 1
ATOM 1192 N N . ILE A 1 149 ? 0.879 -8.986 -20.839 1.00 95.62 149 ILE A N 1
ATOM 1193 C CA . ILE A 1 149 ? -0.554 -8.694 -20.905 1.00 95.62 149 ILE A CA 1
ATOM 1194 C C . ILE A 1 149 ? -1.265 -9.421 -19.751 1.00 95.62 149 ILE A C 1
ATOM 1196 O O . ILE A 1 149 ? -1.004 -10.601 -19.516 1.00 95.62 149 ILE A O 1
ATOM 1200 N N . LYS A 1 150 ? -2.188 -8.724 -19.082 1.00 93.88 150 LYS A N 1
ATOM 1201 C CA . LYS A 1 150 ? -2.919 -9.128 -17.866 1.00 93.88 150 LYS A CA 1
ATOM 1202 C C . LYS A 1 150 ? -2.178 -9.032 -16.534 1.00 93.88 150 LYS A C 1
ATOM 1204 O O . LYS A 1 150 ? -2.811 -9.221 -15.496 1.00 93.88 150 LYS A O 1
ATOM 1209 N N . ASP A 1 151 ? -0.889 -8.702 -16.521 1.00 95.62 151 ASP A N 1
ATOM 1210 C CA . ASP A 1 151 ? -0.234 -8.382 -15.253 1.00 95.62 151 ASP A CA 1
ATOM 1211 C C . ASP A 1 151 ? -0.848 -7.094 -14.675 1.00 95.62 151 ASP A C 1
ATOM 1213 O O . ASP A 1 151 ? -1.157 -6.138 -15.392 1.00 95.62 151 ASP A O 1
ATOM 1217 N N . ARG A 1 152 ? -1.063 -7.073 -13.363 1.00 94.56 152 ARG A N 1
ATOM 1218 C CA . ARG A 1 152 ? -1.749 -5.997 -12.644 1.00 94.56 152 ARG A CA 1
ATOM 1219 C C . ARG A 1 152 ? -0.779 -4.989 -12.083 1.00 94.56 152 ARG A C 1
ATOM 1221 O O . ARG A 1 152 ? 0.374 -5.306 -11.818 1.00 94.56 152 ARG A O 1
ATOM 1228 N N . TYR A 1 153 ? -1.267 -3.777 -11.857 1.00 93.25 153 TYR A N 1
ATOM 1229 C CA . TYR A 1 153 ? -0.469 -2.666 -11.361 1.00 93.25 153 TYR A CA 1
ATOM 1230 C C . TYR A 1 153 ? -1.036 -2.100 -10.062 1.00 93.25 153 TYR A C 1
ATOM 1232 O O . TYR A 1 153 ? -2.210 -1.738 -9.983 1.00 93.25 153 TYR A O 1
ATOM 1240 N N . ALA A 1 154 ? -0.169 -1.982 -9.060 1.00 92.69 154 ALA A N 1
ATOM 1241 C CA . ALA A 1 154 ? -0.461 -1.367 -7.776 1.00 92.69 154 ALA A CA 1
ATOM 1242 C C . ALA A 1 154 ? 0.417 -0.133 -7.562 1.00 92.69 154 ALA A C 1
ATOM 1244 O O . ALA A 1 154 ? 1.638 -0.171 -7.739 1.00 92.69 154 ALA A O 1
ATOM 1245 N N . VAL A 1 155 ? -0.213 0.953 -7.117 1.00 91.38 155 VAL A N 1
ATOM 1246 C CA . VAL A 1 155 ? 0.476 2.125 -6.569 1.00 91.38 155 VAL A CA 1
ATOM 1247 C C . VAL A 1 155 ? 0.496 1.989 -5.056 1.00 91.38 155 VAL A C 1
ATOM 1249 O O . VAL A 1 155 ? -0.493 1.577 -4.461 1.00 91.38 155 VAL A O 1
ATOM 1252 N N . CYS A 1 156 ? 1.610 2.326 -4.424 1.00 92.88 156 CYS A N 1
ATOM 1253 C CA . CYS A 1 156 ? 1.713 2.430 -2.972 1.00 92.88 156 CYS A CA 1
ATOM 1254 C C . CYS A 1 156 ? 2.542 3.673 -2.661 1.00 92.88 156 CYS A C 1
ATOM 1256 O O . CYS A 1 156 ? 3.590 3.869 -3.277 1.00 92.88 156 CYS A O 1
ATOM 1258 N N . GLY A 1 157 ? 2.136 4.517 -1.719 1.00 94.19 157 GLY A N 1
ATOM 1259 C CA . GLY A 1 157 ? 2.954 5.683 -1.406 1.00 94.19 157 GLY A CA 1
ATOM 1260 C C . GLY A 1 157 ? 2.483 6.487 -0.214 1.00 94.19 157 GLY A C 1
ATOM 1261 O O . GLY A 1 157 ? 1.378 6.321 0.273 1.00 94.19 157 GLY A O 1
ATOM 1262 N N . GLY A 1 158 ? 3.347 7.350 0.290 1.00 96.31 158 GLY A N 1
ATOM 1263 C CA . GLY A 1 158 ? 3.048 8.153 1.463 1.00 96.31 158 GLY A CA 1
ATOM 1264 C C . GLY A 1 158 ? 4.301 8.766 2.054 1.00 96.31 158 GLY A C 1
ATOM 1265 O O . GLY A 1 158 ? 5.368 8.777 1.441 1.00 96.31 158 GLY A O 1
ATOM 1266 N N . ARG A 1 159 ? 4.176 9.293 3.265 1.00 97.25 159 ARG A N 1
ATOM 1267 C CA . ARG A 1 159 ? 5.322 9.766 4.049 1.00 97.25 159 ARG A CA 1
ATOM 1268 C C . ARG A 1 159 ? 6.083 8.578 4.620 1.00 97.25 159 ARG A C 1
ATOM 1270 O O . ARG A 1 159 ? 5.475 7.575 4.966 1.00 97.25 159 ARG A O 1
ATOM 1277 N N . ASP A 1 160 ? 7.397 8.672 4.734 1.00 97.12 160 ASP A N 1
ATOM 1278 C CA . ASP A 1 160 ? 8.179 7.584 5.322 1.00 97.12 160 ASP A CA 1
ATOM 1279 C C . ASP A 1 160 ? 7.893 7.456 6.834 1.00 97.12 160 ASP A C 1
ATOM 1281 O O . ASP A 1 160 ? 7.869 8.453 7.557 1.00 97.12 160 ASP A O 1
ATOM 1285 N N . ILE A 1 161 ? 7.676 6.233 7.330 1.00 96.62 161 ILE A N 1
ATOM 1286 C CA . ILE A 1 161 ? 7.505 5.954 8.768 1.00 96.62 161 ILE A CA 1
ATOM 1287 C C . ILE A 1 161 ? 8.808 6.080 9.575 1.00 96.62 161 ILE A C 1
ATOM 1289 O O . ILE A 1 161 ? 8.764 6.052 10.809 1.00 96.62 161 ILE A O 1
ATOM 1293 N N . GLU A 1 162 ? 9.973 6.119 8.929 1.00 96.00 162 GLU A N 1
ATOM 1294 C CA . GLU A 1 162 ? 11.287 6.124 9.584 1.00 96.00 162 GLU A CA 1
ATOM 1295 C C . GLU A 1 162 ? 12.044 7.441 9.430 1.00 96.00 162 GLU A C 1
ATOM 1297 O O . GLU A 1 162 ? 12.755 7.826 10.359 1.00 96.00 162 GLU A O 1
ATOM 1302 N N . HIS A 1 163 ? 11.884 8.121 8.296 1.00 95.44 163 HIS A N 1
ATOM 1303 C CA . HIS A 1 163 ? 12.696 9.276 7.924 1.00 95.44 163 HIS A CA 1
ATOM 1304 C C . HIS A 1 163 ? 11.822 10.522 7.779 1.00 95.44 163 HIS A C 1
ATOM 1306 O O . HIS A 1 163 ? 10.901 10.564 6.961 1.00 95.44 163 HIS A O 1
ATOM 1312 N N . LEU A 1 164 ? 12.128 11.564 8.555 1.00 90.44 164 LEU A N 1
ATOM 1313 C CA . LEU A 1 164 ? 11.476 12.862 8.386 1.00 90.44 164 LEU A CA 1
ATOM 1314 C C . LEU A 1 164 ? 11.760 13.411 6.974 1.00 90.44 164 LEU A C 1
ATOM 1316 O O . LEU A 1 164 ? 12.722 13.001 6.319 1.00 90.44 164 LEU A O 1
ATOM 1320 N N . ASP A 1 165 ? 10.876 14.279 6.480 1.00 90.56 165 ASP A N 1
ATOM 1321 C CA . ASP A 1 165 ? 11.012 14.956 5.179 1.00 90.56 165 ASP A CA 1
ATOM 1322 C C . ASP A 1 165 ? 11.186 14.012 3.981 1.00 90.56 165 ASP A C 1
ATOM 1324 O O . ASP A 1 165 ? 11.733 14.376 2.938 1.00 90.56 165 ASP A O 1
ATOM 1328 N N . SER A 1 166 ? 10.689 12.783 4.137 1.00 96.12 166 SER A N 1
ATOM 1329 C CA . SER A 1 166 ? 10.776 11.731 3.134 1.00 96.12 166 SER A CA 1
ATOM 1330 C C . SER A 1 166 ? 9.390 11.310 2.667 1.00 96.12 166 SER A C 1
ATOM 1332 O O . SER A 1 166 ? 8.488 11.068 3.473 1.00 96.12 166 SER A O 1
ATOM 1334 N N . LYS A 1 167 ? 9.217 11.204 1.351 1.00 96.94 167 LYS A N 1
ATOM 1335 C CA . LYS A 1 167 ? 8.030 10.635 0.708 1.00 96.94 167 LYS A CA 1
ATOM 1336 C C . LYS A 1 167 ? 8.442 9.468 -0.165 1.00 96.94 167 LYS A C 1
ATOM 1338 O O . LYS A 1 167 ? 9.398 9.570 -0.927 1.00 96.94 167 LYS A O 1
ATOM 1343 N N . ILE A 1 168 ? 7.699 8.382 -0.068 1.00 97.62 168 ILE A N 1
ATOM 1344 C CA . ILE A 1 168 ? 7.928 7.145 -0.797 1.00 97.62 168 ILE A CA 1
ATOM 1345 C C . ILE A 1 168 ? 6.803 6.994 -1.809 1.00 97.62 168 ILE A C 1
ATOM 1347 O O . ILE A 1 168 ? 5.630 7.073 -1.456 1.00 97.62 168 ILE A O 1
ATOM 1351 N N . TYR A 1 169 ? 7.169 6.732 -3.055 1.00 97.25 169 TYR A N 1
ATOM 1352 C CA . TYR A 1 169 ? 6.263 6.329 -4.115 1.00 97.25 169 TYR A CA 1
ATOM 1353 C C . TYR A 1 169 ? 6.776 5.015 -4.677 1.00 97.25 169 TYR A C 1
ATOM 1355 O O . TYR A 1 169 ? 7.921 4.927 -5.116 1.00 97.25 169 TYR A O 1
ATOM 1363 N N . SER A 1 170 ? 5.939 3.992 -4.673 1.00 96.06 170 SER A N 1
ATOM 1364 C CA . SER A 1 170 ? 6.248 2.684 -5.218 1.00 96.06 170 SER A CA 1
ATOM 1365 C C . SER A 1 170 ? 5.177 2.255 -6.203 1.00 96.06 170 SER A C 1
ATOM 1367 O O . SER A 1 170 ? 3.990 2.540 -6.039 1.00 96.06 170 SER A O 1
ATOM 1369 N N . ARG A 1 171 ? 5.628 1.579 -7.250 1.00 95.25 171 ARG A N 1
ATOM 1370 C CA . ARG A 1 171 ? 4.795 0.996 -8.287 1.00 95.25 171 ARG A CA 1
ATOM 1371 C C . ARG A 1 171 ? 5.208 -0.457 -8.420 1.00 95.25 171 ARG A C 1
ATOM 1373 O O . ARG A 1 171 ? 6.385 -0.726 -8.641 1.00 95.25 171 ARG A O 1
ATOM 1380 N N . ALA A 1 172 ? 4.268 -1.373 -8.250 1.00 96.00 172 ALA A N 1
ATOM 1381 C CA . ALA A 1 172 ? 4.509 -2.802 -8.383 1.00 96.00 172 ALA A CA 1
ATOM 1382 C C . ALA A 1 172 ? 3.630 -3.353 -9.501 1.00 96.00 172 ALA A C 1
ATOM 1384 O O . ALA A 1 172 ? 2.439 -3.046 -9.560 1.00 96.00 172 ALA A O 1
ATOM 1385 N N . ILE A 1 173 ? 4.223 -4.165 -10.371 1.00 96.69 173 ILE A N 1
ATOM 1386 C CA . ILE A 1 173 ? 3.498 -4.954 -11.363 1.00 96.69 173 ILE A CA 1
ATOM 1387 C C . ILE A 1 173 ? 3.565 -6.410 -10.927 1.00 96.69 173 ILE A C 1
ATOM 1389 O O . ILE A 1 173 ? 4.634 -6.878 -10.533 1.00 96.69 173 ILE A O 1
ATOM 1393 N N . PHE A 1 174 ? 2.438 -7.110 -10.943 1.00 96.62 174 PHE A N 1
ATOM 1394 C CA . PHE A 1 174 ? 2.301 -8.427 -10.331 1.00 96.62 174 PHE A CA 1
ATOM 1395 C C . PHE A 1 174 ? 1.256 -9.281 -11.045 1.00 96.62 174 PHE A C 1
ATOM 1397 O O . PHE A 1 174 ? 0.353 -8.765 -11.696 1.00 96.62 174 PHE A O 1
ATOM 1404 N N . ASN A 1 175 ? 1.352 -10.596 -10.875 1.00 96.19 175 ASN A N 1
ATOM 1405 C CA . ASN A 1 175 ? 0.341 -11.550 -11.346 1.00 96.19 175 ASN A CA 1
ATOM 1406 C C . ASN A 1 175 ? -0.191 -12.469 -10.236 1.00 96.19 175 ASN A C 1
ATOM 1408 O O . ASN A 1 175 ? -0.873 -13.456 -10.511 1.00 96.19 175 ASN A O 1
ATOM 1412 N N . GLY A 1 176 ? 0.132 -12.148 -8.982 1.00 96.00 176 GLY A N 1
ATOM 1413 C CA . GLY A 1 176 ? -0.418 -12.788 -7.793 1.00 96.00 176 GLY A CA 1
ATOM 1414 C C . GLY A 1 176 ? -1.526 -11.963 -7.147 1.00 96.00 176 GLY A C 1
ATOM 1415 O O . GLY A 1 176 ? -2.315 -11.299 -7.822 1.00 96.00 176 GLY A O 1
ATOM 1416 N N . SER A 1 177 ? -1.559 -12.012 -5.819 1.00 95.38 177 SER A N 1
ATOM 1417 C CA . SER A 1 177 ? -2.598 -11.397 -4.998 1.00 95.38 177 SER A CA 1
ATOM 1418 C C . SER A 1 177 ? -2.078 -10.205 -4.201 1.00 95.38 177 SER A C 1
ATOM 1420 O O . SER A 1 177 ? -0.887 -10.103 -3.902 1.00 95.38 177 SER A O 1
ATOM 1422 N N . VAL A 1 178 ? -2.993 -9.317 -3.816 1.00 95.94 178 VAL A N 1
ATOM 1423 C CA . VAL A 1 178 ? -2.731 -8.200 -2.904 1.00 95.94 178 VAL A CA 1
ATOM 1424 C C . VAL A 1 178 ? -3.477 -8.451 -1.607 1.00 95.94 178 VAL A C 1
ATOM 1426 O O . VAL A 1 178 ? -4.686 -8.659 -1.616 1.00 95.94 178 VAL A O 1
ATOM 1429 N N . PHE A 1 179 ? -2.770 -8.390 -0.485 1.00 96.94 179 PHE A N 1
ATOM 1430 C CA . PHE A 1 179 ? -3.351 -8.572 0.835 1.00 96.94 179 PHE A CA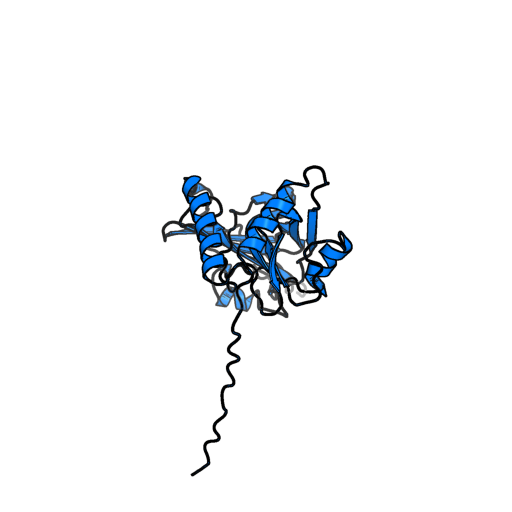 1
ATOM 1431 C C . PHE A 1 179 ? -3.044 -7.400 1.748 1.00 96.94 179 PHE A C 1
ATOM 1433 O O . PHE A 1 179 ? -1.919 -6.900 1.778 1.00 96.94 179 PHE A O 1
ATOM 1440 N N . LEU A 1 180 ? -4.033 -7.023 2.549 1.00 96.94 180 LEU A N 1
ATOM 1441 C CA . LEU A 1 180 ? -3.864 -6.109 3.662 1.00 96.94 180 LEU A CA 1
ATOM 1442 C C . LEU A 1 180 ? -4.078 -6.854 4.975 1.00 96.94 180 LEU A C 1
ATOM 1444 O O . LEU A 1 180 ? -5.165 -7.361 5.252 1.00 96.94 180 LEU A O 1
ATOM 1448 N N . GLU A 1 181 ? -3.039 -6.895 5.794 1.00 97.56 181 GLU A N 1
ATOM 1449 C CA . GLU A 1 181 ? -3.079 -7.494 7.120 1.00 97.56 181 GLU A CA 1
ATOM 1450 C C . GLU A 1 181 ? -3.152 -6.410 8.194 1.00 97.56 181 GLU A C 1
ATOM 1452 O O . GLU A 1 181 ? -2.370 -5.459 8.185 1.00 97.56 181 GLU A O 1
ATOM 1457 N N . LEU A 1 182 ? -4.082 -6.551 9.135 1.00 96.06 182 LEU A N 1
ATOM 1458 C CA . LEU A 1 182 ? -4.254 -5.624 10.251 1.00 96.06 182 LEU A CA 1
ATOM 1459 C C . LEU A 1 182 ? -4.835 -6.332 11.476 1.00 96.06 182 LEU A C 1
ATOM 1461 O O . LEU A 1 182 ? -5.360 -7.440 11.391 1.00 96.06 182 LEU A O 1
ATOM 1465 N N . GLU A 1 183 ? -4.744 -5.680 12.628 1.00 96.31 183 GLU A N 1
ATOM 1466 C CA . GLU A 1 183 ? -5.230 -6.213 13.902 1.00 96.31 183 GLU A CA 1
ATOM 1467 C C . GLU A 1 183 ? -6.376 -5.343 14.418 1.00 96.31 183 GLU A C 1
ATOM 1469 O O . GLU A 1 183 ? -6.336 -4.124 14.258 1.00 96.31 183 GLU A O 1
ATOM 1474 N N . GLU A 1 184 ? -7.379 -5.950 15.057 1.00 95.12 184 GLU A N 1
ATOM 1475 C CA . GLU A 1 184 ? -8.580 -5.257 15.560 1.00 95.12 184 GLU A CA 1
ATOM 1476 C C . GLU A 1 184 ? -8.238 -4.037 16.428 1.00 95.12 184 GLU A C 1
ATOM 1478 O O . GLU A 1 184 ? -8.838 -2.977 16.285 1.00 95.12 184 GLU A O 1
ATOM 1483 N N . GLU A 1 185 ? -7.231 -4.152 17.295 1.00 95.25 185 GLU A N 1
ATOM 1484 C CA . GLU A 1 185 ? -6.782 -3.062 18.174 1.00 95.25 185 GLU A CA 1
ATOM 1485 C C . GLU A 1 185 ? -6.174 -1.864 17.426 1.00 95.25 185 GLU A C 1
ATOM 1487 O O . GLU A 1 185 ? -6.107 -0.755 17.963 1.00 95.25 185 GLU A O 1
ATOM 1492 N N . ASN A 1 186 ? -5.747 -2.076 16.180 1.00 96.38 186 ASN A N 1
ATOM 1493 C CA . ASN A 1 186 ? -5.176 -1.056 15.311 1.00 96.38 186 ASN A CA 1
ATOM 1494 C C . ASN A 1 186 ? -6.225 -0.432 14.373 1.00 96.38 186 ASN A C 1
ATOM 1496 O O . ASN A 1 186 ? -5.867 0.421 13.559 1.00 96.38 186 ASN A O 1
ATOM 1500 N N . ILE A 1 187 ? -7.502 -0.810 14.500 1.00 95.69 187 ILE A N 1
ATOM 1501 C CA . ILE A 1 187 ? -8.619 -0.212 13.766 1.00 95.69 187 ILE A CA 1
ATOM 1502 C C . ILE A 1 187 ? -9.227 0.928 14.582 1.00 95.69 187 ILE A C 1
ATOM 1504 O O . ILE A 1 187 ? -9.594 0.775 15.749 1.00 95.69 187 ILE A O 1
ATOM 1508 N N . LEU A 1 188 ? -9.389 2.081 13.940 1.00 94.88 188 LEU A N 1
ATOM 1509 C CA . LEU A 1 188 ? -10.194 3.182 14.451 1.00 94.88 188 LEU A CA 1
ATOM 1510 C C . LEU A 1 188 ? -11.251 3.552 13.404 1.00 94.88 188 LEU A C 1
ATOM 1512 O O . LEU A 1 188 ? -10.871 3.971 12.313 1.00 94.88 188 LEU A O 1
ATOM 1516 N N . PRO A 1 189 ? -12.559 3.436 13.697 1.00 93.75 189 PRO A N 1
ATOM 1517 C CA . PRO A 1 189 ? -13.589 4.054 12.870 1.00 93.75 189 PRO A CA 1
ATOM 1518 C C . PRO A 1 189 ? -13.303 5.550 12.724 1.00 93.75 189 PRO A C 1
ATOM 1520 O O . PRO A 1 189 ? -13.146 6.251 13.722 1.00 93.75 189 PRO A O 1
ATOM 1523 N N . PHE A 1 190 ? -13.181 6.020 11.486 1.00 92.88 190 PHE A N 1
ATOM 1524 C CA . PHE A 1 190 ? -12.735 7.376 11.188 1.00 92.88 190 PHE A CA 1
ATOM 1525 C C . PHE A 1 190 ? -13.884 8.241 10.665 1.00 92.88 190 PHE A C 1
ATOM 1527 O O . PHE A 1 190 ? -14.102 9.332 11.191 1.00 92.88 190 PHE A O 1
ATOM 1534 N N . ILE A 1 191 ? -14.651 7.738 9.696 1.00 91.00 191 ILE A N 1
ATOM 1535 C CA . ILE A 1 191 ? -15.856 8.393 9.169 1.00 91.00 191 ILE A CA 1
ATOM 1536 C C . ILE A 1 191 ? -16.975 7.356 9.099 1.00 91.00 191 ILE A C 1
ATOM 1538 O O . ILE A 1 191 ? -16.747 6.250 8.610 1.00 91.00 191 ILE A O 1
ATOM 1542 N N . ILE A 1 192 ? -18.171 7.707 9.577 1.00 89.38 192 ILE A N 1
ATOM 1543 C CA . ILE A 1 192 ? -19.391 6.902 9.434 1.00 89.38 192 ILE A CA 1
ATOM 1544 C C . ILE A 1 192 ? -20.450 7.740 8.713 1.00 89.38 192 ILE A C 1
ATOM 1546 O O . ILE A 1 192 ? -20.960 8.717 9.261 1.00 89.38 192 ILE A O 1
ATOM 1550 N N . GLY A 1 193 ? -20.829 7.347 7.499 1.00 86.56 193 GLY A N 1
ATOM 1551 C CA . GLY A 1 193 ? -21.673 8.163 6.629 1.00 86.56 193 GLY A CA 1
ATOM 1552 C C . GLY A 1 193 ? -21.009 9.515 6.359 1.00 86.56 193 GLY A C 1
ATOM 1553 O O . GLY A 1 193 ? -19.951 9.576 5.742 1.00 86.56 193 GLY A O 1
ATOM 1554 N N . CYS A 1 194 ? -21.611 10.594 6.863 1.00 82.50 194 CYS A N 1
ATOM 1555 C CA . CYS A 1 194 ? -21.062 11.952 6.766 1.00 82.50 194 CYS A CA 1
ATOM 1556 C C . CYS A 1 194 ? -20.427 12.450 8.075 1.00 82.50 194 CYS A C 1
ATOM 1558 O O . CYS A 1 194 ? -19.966 13.590 8.124 1.00 82.50 194 CYS A O 1
ATOM 1560 N N . ASP A 1 195 ? -20.447 11.636 9.132 1.00 85.75 195 ASP A N 1
ATOM 1561 C CA . ASP A 1 195 ? -19.992 12.029 10.461 1.00 85.75 195 ASP A CA 1
ATOM 1562 C C . ASP A 1 195 ? -18.529 11.620 10.651 1.00 85.75 195 ASP A C 1
ATOM 1564 O O . ASP A 1 195 ? -18.182 10.437 10.570 1.00 85.75 195 ASP A O 1
ATOM 1568 N N . ASP A 1 196 ? -17.663 12.594 10.928 1.00 87.31 196 ASP A N 1
ATOM 1569 C CA . ASP A 1 196 ? -16.297 12.318 11.356 1.00 87.31 196 ASP A CA 1
ATOM 1570 C C . ASP A 1 196 ? -16.270 11.922 12.842 1.00 87.31 196 ASP A C 1
ATOM 1572 O O . ASP A 1 196 ? -17.029 12.439 13.665 1.00 87.31 196 ASP A O 1
ATOM 1576 N N . LEU A 1 197 ? -15.382 10.994 13.195 1.00 88.69 197 LEU A N 1
ATOM 1577 C CA . LEU A 1 197 ? -15.264 10.480 14.563 1.00 88.69 197 LEU A CA 1
ATOM 1578 C C . LEU A 1 197 ? -14.008 10.945 15.296 1.00 88.69 197 LEU A C 1
ATOM 1580 O O . LEU A 1 197 ? -13.767 10.538 16.433 1.00 88.69 197 LEU A O 1
ATOM 1584 N N . VAL A 1 198 ? -13.194 11.782 14.656 1.00 88.75 198 VAL A N 1
ATOM 1585 C CA . VAL A 1 198 ? -11.900 12.207 15.204 1.00 88.75 198 VAL A CA 1
ATOM 1586 C C . VAL A 1 198 ? -11.881 13.667 15.644 1.00 88.75 198 VAL A C 1
ATOM 1588 O O . VAL A 1 198 ? -10.894 14.078 16.245 1.00 88.75 198 VAL A O 1
ATOM 1591 N N . GLY A 1 199 ? -12.950 14.439 15.420 1.00 87.56 199 GLY A N 1
ATOM 1592 C CA . GLY A 1 199 ? -13.032 15.854 15.806 1.00 87.56 199 GLY A CA 1
ATOM 1593 C C . GLY A 1 199 ? -12.672 16.811 14.666 1.00 87.56 199 GLY A C 1
ATOM 1594 O O . GLY A 1 199 ? -12.045 17.849 14.879 1.00 87.56 199 GLY A O 1
ATOM 1595 N N . GLY A 1 200 ? -13.023 16.433 13.443 1.00 89.81 200 GLY A N 1
ATOM 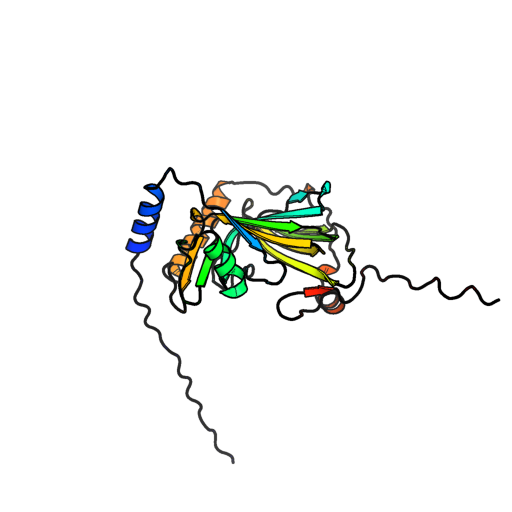1596 C CA . GLY A 1 200 ? -12.860 17.186 12.215 1.00 89.81 200 GLY A CA 1
ATOM 1597 C C . GLY A 1 200 ? -11.405 17.522 11.920 1.00 89.81 200 GLY A C 1
ATOM 1598 O O . GLY A 1 200 ? -10.478 16.753 12.189 1.00 89.81 200 GLY A O 1
ATOM 1599 N N . TYR A 1 201 ? -11.204 18.718 11.372 1.00 90.25 201 TYR A N 1
ATOM 1600 C CA . TYR A 1 201 ? -9.888 19.223 10.993 1.00 90.25 201 TYR A CA 1
ATOM 1601 C C . TYR A 1 201 ? -8.892 19.267 12.164 1.00 90.25 201 TYR A C 1
ATOM 1603 O O . TYR A 1 201 ? -7.721 18.923 11.991 1.00 90.25 201 TYR A O 1
ATOM 1611 N N . GLU A 1 202 ? -9.335 19.661 13.362 1.00 94.06 202 GLU A N 1
ATOM 1612 C CA . GLU A 1 202 ? -8.472 19.731 14.549 1.00 94.06 202 GLU A CA 1
ATOM 1613 C C . GLU A 1 202 ? -7.995 18.336 14.973 1.00 94.06 202 GLU A C 1
ATOM 1615 O O . GLU A 1 202 ? -6.805 18.132 15.228 1.00 94.06 202 GLU A O 1
ATOM 1620 N N . GLY A 1 203 ? -8.906 17.361 14.970 1.00 93.75 203 GLY A N 1
ATOM 1621 C CA . GLY A 1 203 ? -8.611 15.955 15.227 1.00 93.75 203 GLY A CA 1
ATOM 1622 C C . GLY A 1 203 ? -7.598 15.358 14.258 1.00 93.75 203 GLY A C 1
ATOM 1623 O O . GLY A 1 203 ? -6.574 14.807 14.669 1.00 93.75 203 GLY A O 1
ATOM 1624 N N . ILE A 1 204 ? -7.849 15.537 12.960 1.00 93.94 204 ILE A N 1
ATOM 1625 C CA . ILE A 1 204 ? -6.954 15.110 11.876 1.00 93.94 204 ILE A CA 1
ATOM 1626 C C . ILE A 1 204 ? -5.570 15.757 12.030 1.00 93.94 204 ILE A C 1
ATOM 1628 O O . ILE A 1 204 ? -4.545 15.077 11.949 1.00 93.94 204 ILE A O 1
ATOM 1632 N N . THR A 1 205 ? -5.524 17.062 12.314 1.00 95.25 205 THR A N 1
ATOM 1633 C CA . THR A 1 205 ? -4.270 17.797 12.538 1.00 95.25 205 THR A CA 1
ATOM 1634 C C . THR A 1 205 ? -3.494 17.216 13.718 1.00 95.25 205 THR A C 1
ATOM 1636 O O . THR A 1 205 ? -2.287 17.001 13.608 1.00 95.25 205 THR A O 1
ATOM 1639 N N . LYS A 1 206 ? -4.175 16.893 14.825 1.00 95.88 206 LYS A N 1
ATOM 1640 C CA . LYS A 1 206 ? -3.558 16.278 16.006 1.00 95.88 206 LYS A CA 1
ATOM 1641 C C . LYS A 1 206 ? -2.960 14.905 15.691 1.00 95.88 206 LYS A C 1
ATOM 1643 O O . LYS A 1 206 ? -1.815 14.659 16.066 1.00 95.88 206 LYS A O 1
ATOM 1648 N N . ILE A 1 207 ? -3.690 14.042 14.979 1.00 95.31 207 ILE A N 1
ATOM 1649 C CA . ILE A 1 207 ? -3.208 12.710 14.563 1.00 95.31 207 ILE A CA 1
ATOM 1650 C C . ILE A 1 207 ? -1.951 12.844 13.694 1.00 95.31 207 ILE A C 1
ATOM 1652 O O . ILE A 1 207 ? -0.931 12.204 13.960 1.00 95.31 207 ILE A O 1
ATOM 1656 N N . ASN A 1 208 ? -2.005 13.722 12.692 1.00 95.62 208 ASN A N 1
ATOM 1657 C CA . ASN A 1 208 ? -0.888 13.989 11.793 1.00 95.62 208 ASN A CA 1
ATOM 1658 C C . ASN A 1 208 ? 0.343 14.514 12.559 1.00 95.62 208 ASN A C 1
ATOM 1660 O O . ASN A 1 208 ? 1.435 13.971 12.411 1.00 95.62 208 ASN A O 1
ATOM 1664 N N . HIS A 1 209 ? 0.173 15.518 13.425 1.00 96.31 209 HIS A N 1
ATOM 1665 C CA . HIS A 1 209 ? 1.266 16.097 14.217 1.00 96.31 209 HIS A CA 1
ATOM 1666 C C . HIS A 1 209 ? 1.883 15.102 15.200 1.00 96.31 209 HIS A C 1
ATOM 1668 O O . HIS A 1 209 ? 3.105 15.089 15.379 1.00 96.31 209 HIS A O 1
ATOM 1674 N N . GLN A 1 210 ? 1.060 14.264 15.838 1.00 96.19 210 GLN A N 1
ATOM 1675 C CA . GLN A 1 210 ? 1.555 13.211 16.716 1.00 96.19 210 GLN A CA 1
ATOM 1676 C C . GLN A 1 210 ? 2.473 12.273 15.933 1.00 96.19 210 GLN A C 1
ATOM 1678 O O . GLN A 1 210 ? 3.587 11.996 16.379 1.00 96.19 210 GLN A O 1
ATOM 1683 N N . LYS A 1 211 ? 2.051 11.846 14.737 1.00 95.88 211 LYS A N 1
ATOM 1684 C CA . LYS A 1 211 ? 2.852 10.929 13.934 1.00 95.88 211 LYS A CA 1
ATOM 1685 C C . LYS A 1 211 ? 4.155 11.550 13.439 1.00 95.88 211 LYS A C 1
ATOM 1687 O O . LYS A 1 211 ? 5.200 10.907 13.491 1.00 95.88 211 LYS A O 1
ATOM 1692 N N . GLU A 1 212 ? 4.117 12.808 13.008 1.00 95.62 212 GLU A N 1
ATOM 1693 C CA . GLU A 1 212 ? 5.322 13.549 12.607 1.00 95.62 212 GLU A CA 1
ATOM 1694 C C . GLU A 1 212 ? 6.306 13.692 13.772 1.00 95.62 212 GLU A C 1
ATOM 1696 O O . GLU A 1 212 ? 7.505 13.491 13.587 1.00 95.62 212 GLU A O 1
ATOM 1701 N N . SER A 1 213 ? 5.799 13.942 14.982 1.00 96.06 213 SER A N 1
ATOM 1702 C CA . SER A 1 213 ? 6.617 14.023 16.197 1.00 96.06 213 SER A CA 1
ATOM 1703 C C . SER A 1 213 ? 7.270 12.681 16.536 1.00 96.06 213 SER A C 1
ATOM 1705 O O . SER A 1 213 ? 8.465 12.638 16.825 1.00 96.06 213 SER A O 1
ATOM 1707 N N . GLU A 1 214 ? 6.523 11.574 16.451 1.00 96.25 214 GLU A N 1
ATOM 1708 C CA . GLU A 1 214 ? 7.062 10.220 16.643 1.00 96.25 214 GLU A CA 1
ATOM 1709 C C . GLU A 1 214 ? 8.198 9.906 15.662 1.00 96.25 214 GLU A C 1
ATOM 1711 O O . GLU A 1 214 ? 9.199 9.307 16.050 1.00 96.25 214 GLU A O 1
ATOM 1716 N N . ILE A 1 215 ? 8.058 10.299 14.392 1.00 95.75 215 ILE A N 1
ATOM 1717 C CA . ILE A 1 215 ? 9.077 10.070 13.357 1.00 95.75 215 ILE A CA 1
ATOM 1718 C C . ILE A 1 215 ? 10.299 10.954 13.604 1.00 95.75 215 ILE A C 1
ATOM 1720 O O . ILE A 1 215 ? 11.422 10.452 13.585 1.00 95.75 215 ILE A O 1
ATOM 1724 N N . ALA A 1 216 ? 10.095 12.238 13.909 1.00 94.12 216 ALA A N 1
ATOM 1725 C CA . ALA A 1 216 ? 11.178 13.165 14.227 1.00 94.12 216 ALA A CA 1
ATOM 1726 C C . ALA A 1 216 ? 12.030 12.667 15.409 1.00 94.12 216 ALA A C 1
ATOM 1728 O O . ALA A 1 216 ? 13.257 12.737 15.361 1.00 94.12 216 ALA A O 1
ATOM 1729 N N . MET A 1 217 ? 11.402 12.074 16.432 1.00 95.19 217 MET A N 1
ATOM 1730 C CA . MET A 1 217 ? 12.106 11.488 17.580 1.00 95.19 217 MET A CA 1
ATOM 1731 C C . MET A 1 217 ? 12.987 10.284 17.222 1.00 95.19 217 MET A C 1
ATOM 1733 O O . MET A 1 217 ? 13.949 10.011 17.938 1.00 95.19 217 MET A O 1
ATOM 1737 N N . LYS A 1 218 ? 12.696 9.557 16.132 1.00 94.81 218 LYS A N 1
ATOM 1738 C CA . LYS A 1 218 ? 13.534 8.426 15.693 1.00 94.81 218 LYS A CA 1
ATOM 1739 C C . LYS A 1 218 ? 14.902 8.888 15.194 1.00 94.81 218 LYS A C 1
ATOM 1741 O O . LYS A 1 218 ? 15.850 8.115 15.303 1.00 94.81 218 LYS A O 1
ATOM 1746 N N . ASN A 1 219 ? 14.989 10.105 14.646 1.00 89.44 219 ASN A N 1
ATOM 1747 C CA . ASN A 1 219 ? 16.219 10.730 14.148 1.00 89.44 219 ASN A CA 1
ATOM 1748 C C . ASN A 1 219 ? 17.087 9.784 13.286 1.00 89.44 219 ASN A C 1
ATOM 1750 O O . ASN A 1 219 ? 18.305 9.694 13.457 1.00 89.44 219 ASN A O 1
ATOM 1754 N N . LYS A 1 220 ? 16.448 9.013 12.397 1.00 92.94 220 LYS A N 1
ATOM 1755 C CA . LYS A 1 220 ? 17.136 8.077 11.501 1.00 92.94 220 LYS A CA 1
ATOM 1756 C C . LYS A 1 220 ? 17.580 8.785 10.227 1.00 92.94 220 LYS A C 1
ATOM 1758 O O . LYS A 1 220 ? 16.843 9.594 9.669 1.00 92.94 220 LYS A O 1
ATOM 1763 N N . ILE A 1 221 ? 18.770 8.431 9.752 1.00 91.62 221 ILE A N 1
ATOM 1764 C CA . ILE A 1 221 ? 19.308 8.892 8.470 1.00 91.62 221 ILE A CA 1
ATOM 1765 C C . ILE A 1 221 ? 18.897 7.897 7.386 1.00 91.62 221 ILE A C 1
ATOM 1767 O O . ILE A 1 221 ? 19.053 6.688 7.572 1.00 91.62 221 ILE A O 1
ATOM 1771 N N . LEU A 1 222 ? 18.413 8.409 6.252 1.00 93.81 222 LEU A N 1
ATOM 1772 C CA . LEU A 1 222 ? 18.104 7.587 5.089 1.00 93.81 222 LEU A CA 1
ATOM 1773 C C . LEU A 1 222 ? 19.401 7.096 4.435 1.00 93.81 222 LEU A C 1
ATOM 1775 O O . LEU A 1 222 ? 20.221 7.888 3.971 1.00 93.81 222 LEU A O 1
ATOM 1779 N N . ASP A 1 223 ? 19.568 5.779 4.360 1.00 93.94 223 ASP A N 1
ATOM 1780 C CA . ASP A 1 223 ? 20.666 5.164 3.617 1.00 93.94 223 ASP A CA 1
ATOM 1781 C C . ASP A 1 223 ? 20.395 5.222 2.107 1.00 93.94 223 ASP A C 1
ATOM 1783 O O . ASP A 1 223 ? 19.707 4.370 1.533 1.00 93.94 223 ASP A O 1
ATOM 1787 N N . ILE A 1 224 ? 20.963 6.240 1.461 1.00 93.12 224 ILE A N 1
ATOM 1788 C CA . ILE A 1 224 ? 20.813 6.471 0.022 1.00 93.12 224 ILE A CA 1
ATOM 1789 C C . ILE A 1 224 ? 21.492 5.395 -0.842 1.00 93.12 224 ILE A C 1
ATOM 1791 O O . ILE A 1 224 ? 21.174 5.275 -2.022 1.00 93.12 224 ILE A O 1
ATOM 1795 N N . SER A 1 225 ? 22.398 4.581 -0.284 1.00 93.44 225 SER A N 1
ATOM 1796 C CA . SER A 1 225 ? 23.112 3.547 -1.051 1.00 93.44 225 SER A CA 1
ATOM 1797 C C . SER A 1 225 ? 22.206 2.398 -1.512 1.00 93.44 225 SER A C 1
ATOM 1799 O O . SER A 1 225 ? 22.573 1.615 -2.387 1.00 93.44 225 SER A O 1
ATOM 1801 N N . ARG A 1 226 ? 20.988 2.315 -0.960 1.00 91.75 226 ARG A N 1
ATOM 1802 C CA . ARG A 1 226 ? 19.960 1.332 -1.332 1.00 91.75 226 ARG A CA 1
ATOM 1803 C C . ARG A 1 226 ? 19.322 1.602 -2.701 1.00 91.75 226 ARG A C 1
ATOM 1805 O O . ARG A 1 226 ? 18.670 0.717 -3.265 1.00 91.75 226 ARG A O 1
ATOM 1812 N N . PHE A 1 227 ? 19.482 2.809 -3.236 1.00 96.50 227 PHE A N 1
ATOM 1813 C CA . PHE A 1 227 ? 18.911 3.224 -4.515 1.00 96.50 227 PHE A CA 1
ATOM 1814 C C . PHE A 1 227 ? 19.924 3.004 -5.642 1.00 96.50 227 PHE A C 1
ATOM 1816 O O . PHE A 1 227 ? 21.096 3.346 -5.509 1.00 96.50 227 PHE A O 1
ATOM 1823 N N . ASN A 1 228 ? 19.483 2.419 -6.760 1.00 97.06 228 ASN A N 1
ATOM 1824 C CA . ASN A 1 228 ? 20.361 2.158 -7.908 1.00 97.06 228 ASN A CA 1
ATOM 1825 C C . ASN A 1 228 ? 20.403 3.318 -8.918 1.00 97.06 228 ASN A C 1
ATOM 1827 O O . ASN A 1 228 ? 21.098 3.216 -9.924 1.00 97.06 228 ASN A O 1
ATOM 1831 N N . ASN A 1 229 ? 19.685 4.413 -8.641 1.00 96.06 229 ASN A N 1
ATOM 1832 C CA . ASN A 1 229 ? 19.581 5.620 -9.464 1.00 96.06 229 ASN A CA 1
ATOM 1833 C C . ASN A 1 229 ? 19.075 5.372 -10.894 1.00 96.06 229 ASN A C 1
ATOM 1835 O O . ASN A 1 229 ? 19.338 6.170 -11.791 1.00 96.06 229 ASN A O 1
ATOM 1839 N N . ILE A 1 230 ? 18.327 4.286 -11.107 1.00 97.75 230 ILE A N 1
ATOM 1840 C CA . ILE A 1 230 ? 17.663 4.007 -12.380 1.00 97.75 230 ILE A CA 1
ATOM 1841 C C . ILE A 1 230 ? 16.230 4.529 -12.295 1.00 97.75 230 ILE A C 1
ATOM 1843 O O . ILE A 1 230 ? 15.391 3.957 -11.596 1.00 97.75 230 ILE A O 1
ATOM 1847 N N . GLU A 1 231 ? 15.949 5.614 -13.016 1.00 97.12 231 GLU A N 1
ATOM 1848 C CA . GLU A 1 231 ? 14.588 6.106 -13.219 1.00 97.12 231 GLU A CA 1
ATOM 1849 C C . GLU A 1 231 ? 13.897 5.278 -14.309 1.00 97.12 231 GLU A C 1
ATOM 1851 O O . GLU A 1 231 ? 14.350 5.198 -15.450 1.00 97.12 231 GLU A O 1
ATOM 1856 N N . SER A 1 232 ? 12.807 4.615 -13.929 1.00 96.69 232 SER A N 1
ATOM 1857 C CA . SER A 1 232 ? 12.031 3.749 -14.816 1.00 96.69 232 SER A CA 1
ATOM 1858 C C . SER A 1 232 ? 11.034 4.551 -15.664 1.00 96.69 232 SER A C 1
ATOM 1860 O O . SER A 1 232 ? 10.406 5.475 -15.140 1.00 96.69 232 SER A O 1
ATOM 1862 N N . PRO A 1 233 ? 10.792 4.162 -16.933 1.00 96.19 233 PRO A N 1
ATOM 1863 C CA . PRO A 1 233 ? 9.739 4.746 -17.766 1.00 96.19 233 PRO A CA 1
ATOM 1864 C C . PRO A 1 233 ? 8.350 4.689 -17.136 1.00 96.19 233 PRO A C 1
ATOM 1866 O O . PRO A 1 233 ? 7.488 5.471 -17.512 1.00 96.19 233 PRO A O 1
ATOM 1869 N N . ILE A 1 234 ? 8.122 3.817 -16.146 1.00 95.31 234 ILE A N 1
ATOM 1870 C CA . ILE A 1 234 ? 6.832 3.734 -15.463 1.00 95.31 234 ILE A CA 1
ATOM 1871 C C . ILE A 1 234 ? 6.397 5.088 -14.897 1.00 95.31 234 ILE A C 1
ATOM 1873 O O . ILE A 1 234 ? 5.202 5.340 -14.816 1.00 95.31 234 ILE A O 1
ATOM 1877 N N . TRP A 1 235 ? 7.335 5.957 -14.498 1.00 95.12 235 TRP A N 1
ATOM 1878 C CA . TRP A 1 235 ? 7.036 7.269 -13.917 1.00 95.12 235 TRP A CA 1
ATOM 1879 C C . TRP A 1 235 ? 6.447 8.261 -14.924 1.00 95.12 235 TRP A C 1
ATOM 1881 O O . TRP A 1 235 ? 5.814 9.227 -14.494 1.00 95.12 235 TRP A O 1
ATOM 1891 N N . ASP A 1 236 ? 6.602 7.995 -16.219 1.00 95.38 236 ASP A N 1
ATOM 1892 C CA . ASP A 1 236 ? 6.034 8.781 -17.304 1.00 95.38 236 ASP A CA 1
ATOM 1893 C C . ASP A 1 236 ? 4.535 8.487 -17.496 1.00 95.38 236 ASP A C 1
ATOM 1895 O O . ASP A 1 236 ? 4.075 7.343 -17.418 1.00 95.38 236 ASP A O 1
ATOM 1899 N N . PHE A 1 237 ? 3.750 9.545 -17.709 1.00 93.19 237 PHE A N 1
ATOM 1900 C CA . PHE A 1 237 ? 2.297 9.434 -17.845 1.00 93.19 237 PHE A CA 1
ATOM 1901 C C . PHE A 1 237 ? 1.898 8.741 -19.150 1.00 93.19 237 PHE A C 1
ATOM 1903 O O . PHE A 1 237 ? 1.009 7.887 -19.131 1.00 93.19 237 PHE A O 1
ATOM 1910 N N . ASP A 1 238 ? 2.564 9.073 -20.257 1.00 95.69 238 ASP A N 1
ATOM 1911 C CA . ASP A 1 238 ? 2.244 8.517 -21.570 1.00 95.69 238 ASP A CA 1
ATOM 1912 C C . ASP A 1 238 ? 2.590 7.025 -21.606 1.00 95.69 238 ASP A C 1
ATOM 1914 O O . ASP A 1 238 ? 1.765 6.215 -22.032 1.00 95.69 238 ASP A O 1
ATOM 1918 N N . PHE A 1 239 ? 3.739 6.639 -21.037 1.00 95.75 239 PHE A N 1
ATOM 1919 C CA . PHE A 1 239 ? 4.099 5.235 -20.839 1.00 95.75 239 PHE A CA 1
ATOM 1920 C C . PHE A 1 239 ? 3.035 4.484 -20.028 1.00 95.75 239 PHE A C 1
ATOM 1922 O O . PHE A 1 239 ? 2.575 3.411 -20.430 1.00 95.75 239 PHE A O 1
ATOM 1929 N N . LEU A 1 240 ? 2.611 5.041 -18.886 1.00 93.50 240 LEU A N 1
ATOM 1930 C CA . LEU A 1 240 ? 1.612 4.396 -18.035 1.00 93.50 240 LEU A CA 1
ATOM 1931 C C . LEU A 1 240 ? 0.283 4.210 -18.777 1.00 93.50 240 LEU A C 1
ATOM 1933 O O . LEU A 1 240 ? -0.323 3.148 -18.677 1.00 93.50 240 LEU A O 1
ATOM 1937 N N . MET A 1 241 ? -0.173 5.214 -19.524 1.00 93.06 241 MET A N 1
ATOM 1938 C CA . MET A 1 241 ? -1.434 5.133 -20.263 1.00 93.06 241 MET A CA 1
ATOM 1939 C C . MET A 1 241 ? -1.359 4.202 -21.474 1.00 93.06 241 MET A C 1
ATOM 1941 O O . MET A 1 241 ? -2.362 3.578 -21.817 1.00 93.06 241 MET A O 1
ATOM 1945 N N . GLU A 1 242 ? -0.189 4.072 -22.098 1.00 95.25 242 GLU A N 1
ATOM 1946 C CA . GLU A 1 242 ? 0.019 3.167 -23.225 1.00 95.25 242 GLU A CA 1
ATOM 1947 C C . GLU A 1 242 ? -0.016 1.687 -22.810 1.00 95.25 242 GLU A C 1
ATOM 1949 O O . GLU A 1 242 ? -0.574 0.858 -23.535 1.00 95.25 242 GLU A O 1
ATOM 1954 N N . TYR A 1 243 ? 0.601 1.344 -21.675 1.00 96.00 243 TYR A N 1
ATOM 1955 C CA . TYR A 1 243 ? 0.773 -0.049 -21.250 1.00 96.00 243 TYR A CA 1
ATOM 1956 C C . TYR A 1 243 ? -0.230 -0.489 -20.184 1.00 96.00 243 TYR A C 1
ATOM 1958 O O . TYR A 1 243 ? -0.633 -1.649 -20.194 1.00 96.00 243 TYR A O 1
ATOM 1966 N N . LEU A 1 244 ? -0.624 0.408 -19.277 1.00 94.12 244 LEU A N 1
ATOM 1967 C CA . LEU A 1 244 ? -1.379 0.126 -18.048 1.00 94.12 244 LEU A CA 1
ATOM 1968 C C . LEU A 1 244 ? -2.545 1.123 -17.859 1.00 94.12 244 LEU A C 1
ATOM 1970 O O . LEU A 1 244 ? -2.594 1.851 -16.852 1.00 94.12 244 LEU A O 1
ATOM 1974 N N . PRO A 1 245 ? -3.490 1.212 -18.813 1.00 89.94 245 PRO A N 1
ATOM 1975 C CA . PRO A 1 245 ? -4.654 2.079 -18.678 1.00 89.94 245 PRO A CA 1
ATOM 1976 C C . PRO A 1 245 ? -5.524 1.659 -17.483 1.00 89.94 245 PRO A C 1
ATOM 1978 O O . PRO A 1 245 ? -5.493 0.521 -17.017 1.00 89.94 245 PRO A O 1
ATOM 1981 N N . SER A 1 246 ? -6.303 2.608 -16.963 1.00 80.25 246 SER A N 1
ATOM 1982 C CA . SER A 1 246 ? -7.278 2.333 -15.903 1.00 80.25 246 SER A CA 1
ATOM 1983 C C . SER A 1 246 ? -8.466 1.549 -16.463 1.00 80.25 246 SER A C 1
ATOM 1985 O O . SER A 1 246 ? -9.070 1.987 -17.441 1.00 80.25 246 SER A O 1
ATOM 1987 N N . CYS A 1 247 ? -8.834 0.447 -15.810 1.00 66.31 247 CYS A N 1
ATOM 1988 C CA . CYS A 1 247 ? -9.995 -0.388 -16.122 1.00 66.31 247 CYS A CA 1
ATOM 1989 C C . CYS A 1 247 ? -10.765 -0.678 -14.826 1.00 66.31 247 CYS A C 1
ATOM 1991 O O . CYS A 1 247 ? -10.214 -1.295 -13.922 1.00 66.31 247 CYS A O 1
ATOM 1993 N N . ASP A 1 248 ? -12.016 -0.218 -14.723 1.00 63.09 248 ASP A N 1
ATOM 1994 C CA . ASP A 1 248 ? -12.978 -0.604 -13.674 1.00 63.09 248 ASP A CA 1
ATOM 1995 C C . ASP A 1 248 ? -12.392 -0.745 -12.251 1.00 63.09 248 ASP A C 1
ATOM 1997 O O . ASP A 1 248 ? -12.539 -1.768 -11.587 1.00 63.09 248 ASP A O 1
ATOM 2001 N N . G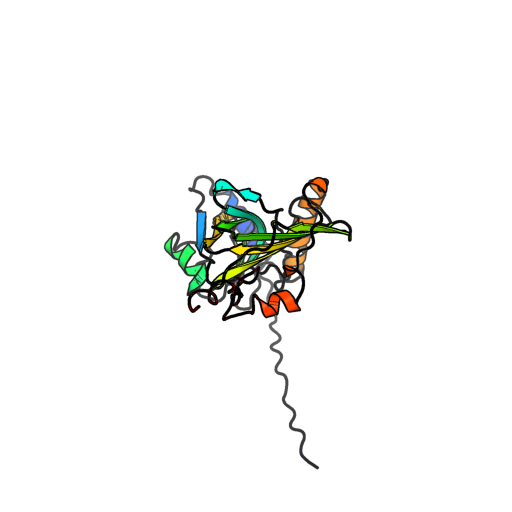LY A 1 249 ? -11.699 0.296 -11.776 1.00 66.75 249 GLY A N 1
ATOM 2002 C CA . GLY A 1 249 ? -11.179 0.358 -10.403 1.00 66.75 249 GLY A CA 1
ATOM 2003 C C . GLY A 1 249 ? -9.801 -0.277 -10.171 1.00 66.75 249 GLY A C 1
ATOM 2004 O O . GLY A 1 249 ? -9.295 -0.202 -9.053 1.00 66.75 249 GLY A O 1
ATOM 2005 N N . TYR A 1 250 ? -9.154 -0.838 -11.197 1.00 77.88 250 TYR A N 1
ATOM 2006 C CA . TYR A 1 250 ? -7.753 -1.280 -11.152 1.00 77.88 250 TYR A CA 1
ATOM 2007 C C . TYR A 1 250 ? -7.019 -0.983 -12.473 1.00 77.88 250 TYR A C 1
ATOM 2009 O O . TYR A 1 250 ? -7.568 -0.394 -13.404 1.00 77.88 250 TYR A O 1
ATOM 2017 N N . ARG A 1 251 ? -5.725 -1.309 -12.547 1.00 88.94 251 ARG A N 1
ATOM 2018 C CA . ARG A 1 251 ? -4.916 -1.184 -13.770 1.00 88.94 251 ARG A CA 1
ATOM 2019 C C . ARG A 1 251 ? -4.344 -2.539 -14.141 1.00 88.94 251 ARG A C 1
ATOM 2021 O O . ARG A 1 251 ? -3.814 -3.247 -13.283 1.00 88.94 251 ARG A O 1
ATOM 2028 N N . GLU A 1 252 ? -4.436 -2.862 -15.421 1.00 93.19 252 GLU A N 1
ATOM 2029 C CA . GLU A 1 252 ? -3.983 -4.124 -15.994 1.00 93.19 252 GLU A CA 1
ATOM 2030 C C . GLU A 1 252 ? -3.214 -3.854 -17.291 1.00 93.19 252 GLU A C 1
ATOM 2032 O O . GLU A 1 252 ? -3.542 -2.938 -18.050 1.00 93.19 252 GLU A O 1
ATOM 2037 N N . ALA A 1 253 ? -2.160 -4.631 -17.529 1.00 95.12 253 ALA A N 1
ATOM 2038 C CA . ALA A 1 253 ? -1.313 -4.487 -18.697 1.00 95.12 253 ALA A CA 1
ATOM 2039 C C . ALA A 1 253 ? -2.052 -4.915 -19.966 1.00 95.12 253 ALA A C 1
ATOM 2041 O O . ALA A 1 253 ? -2.491 -6.059 -20.090 1.00 95.12 253 ALA A O 1
ATOM 2042 N N . ILE A 1 254 ? -2.120 -4.020 -20.950 1.00 95.50 254 ILE A N 1
ATOM 2043 C CA . ILE A 1 254 ? -2.712 -4.300 -22.268 1.00 95.50 254 ILE A CA 1
ATOM 2044 C C . ILE A 1 254 ? -1.664 -4.657 -23.331 1.00 95.50 254 ILE A C 1
ATOM 2046 O O . ILE A 1 254 ? -2.015 -5.065 -24.439 1.00 95.50 254 ILE A O 1
ATOM 2050 N N . LYS A 1 255 ? -0.372 -4.521 -23.003 1.00 95.56 255 LYS A N 1
ATOM 2051 C CA . LYS A 1 255 ? 0.778 -4.875 -23.850 1.00 95.56 255 LYS A CA 1
ATOM 2052 C C . LYS A 1 255 ? 1.873 -5.538 -23.011 1.00 95.56 255 LYS A C 1
ATOM 2054 O O . LYS A 1 255 ? 2.027 -5.224 -21.835 1.00 95.56 255 LYS A O 1
ATOM 2059 N N . ASN A 1 256 ? 2.665 -6.405 -23.642 1.00 96.06 256 ASN A N 1
ATOM 2060 C CA . ASN A 1 256 ? 3.892 -6.932 -23.041 1.00 96.06 256 ASN A CA 1
ATOM 2061 C C . ASN A 1 256 ? 4.971 -5.843 -23.007 1.00 96.06 256 ASN A C 1
ATOM 2063 O O . ASN A 1 256 ? 5.084 -5.058 -23.953 1.00 96.06 256 ASN A O 1
ATOM 2067 N N . TYR A 1 257 ? 5.809 -5.858 -21.976 1.00 95.56 257 TYR A N 1
ATOM 2068 C CA . TYR A 1 257 ? 7.016 -5.049 -21.911 1.00 95.56 257 TYR A CA 1
ATOM 2069 C C . TYR A 1 257 ? 8.223 -5.893 -21.453 1.00 95.56 257 TYR A C 1
ATOM 2071 O O . TYR A 1 257 ? 8.133 -6.565 -20.423 1.00 95.56 257 TYR A O 1
ATOM 2079 N N . PRO A 1 258 ? 9.362 -5.853 -22.173 1.00 93.44 258 PRO A N 1
ATOM 2080 C CA . PRO A 1 258 ? 9.502 -5.262 -23.505 1.00 93.44 258 PRO A CA 1
ATOM 2081 C C . PRO A 1 258 ? 8.582 -5.967 -24.526 1.00 93.44 258 PRO A C 1
ATOM 2083 O O . PRO A 1 258 ? 8.142 -7.093 -24.273 1.00 93.44 258 PRO A O 1
ATOM 2086 N N . PRO A 1 259 ? 8.270 -5.332 -25.671 1.00 88.81 259 PRO A N 1
ATOM 2087 C CA . PRO A 1 259 ? 7.442 -5.950 -26.698 1.00 88.81 259 PRO A CA 1
ATOM 2088 C C . PRO A 1 259 ? 8.007 -7.309 -27.116 1.00 88.81 259 PRO A C 1
ATOM 2090 O O . PRO A 1 259 ? 9.207 -7.458 -27.353 1.00 88.81 259 PRO A O 1
ATOM 2093 N N . THR A 1 260 ? 7.145 -8.316 -27.219 1.00 81.44 260 THR A N 1
ATOM 2094 C CA . THR A 1 260 ? 7.526 -9.611 -27.781 1.00 81.44 260 THR A CA 1
ATOM 2095 C C . THR A 1 260 ? 7.835 -9.426 -29.266 1.00 81.44 260 THR A C 1
ATOM 2097 O O . THR A 1 260 ? 6.939 -9.099 -30.045 1.00 81.44 260 THR A O 1
ATOM 2100 N N . ASN A 1 261 ? 9.094 -9.618 -29.669 1.00 65.06 261 ASN A N 1
ATOM 2101 C CA . ASN A 1 261 ? 9.472 -9.628 -31.081 1.00 65.06 261 ASN A CA 1
ATOM 2102 C C . ASN A 1 261 ? 8.828 -10.844 -31.763 1.00 65.06 261 ASN A C 1
ATOM 2104 O O . ASN A 1 261 ? 9.322 -11.961 -31.633 1.00 65.06 261 ASN A O 1
ATOM 2108 N N . ASN A 1 262 ? 7.760 -10.634 -32.533 1.00 50.66 262 ASN A N 1
ATOM 2109 C CA . ASN A 1 262 ? 7.239 -11.637 -33.469 1.00 50.66 262 ASN A CA 1
ATOM 2110 C C . ASN A 1 262 ? 8.145 -11.722 -34.713 1.00 50.66 262 ASN A C 1
ATOM 2112 O O . ASN A 1 262 ? 7.712 -11.461 -35.831 1.00 50.66 262 ASN A O 1
ATOM 2116 N N . SER A 1 263 ? 9.426 -12.043 -34.531 1.00 46.97 263 SER A N 1
ATOM 2117 C CA . SER A 1 263 ? 10.396 -12.201 -35.622 1.00 46.97 263 SER A CA 1
ATOM 2118 C C . SER A 1 263 ? 10.896 -13.643 -35.714 1.00 46.97 263 SER A C 1
ATOM 2120 O O . SER A 1 263 ? 12.096 -13.894 -35.636 1.00 46.97 263 SER A O 1
ATOM 2122 N N . SER A 1 264 ? 9.970 -14.594 -35.856 1.00 45.75 264 SER A N 1
ATOM 2123 C CA . SER A 1 264 ? 10.280 -15.988 -36.213 1.00 45.75 264 SER A CA 1
ATOM 2124 C C . SER A 1 264 ? 9.110 -16.706 -36.906 1.00 45.75 264 SER A C 1
ATOM 2126 O O . SER A 1 264 ? 8.883 -17.887 -36.674 1.00 45.75 264 SER A O 1
ATOM 2128 N N . GLU A 1 265 ? 8.364 -16.003 -37.763 1.00 43.59 265 GLU A N 1
ATOM 2129 C CA . GLU A 1 265 ? 7.336 -16.598 -38.639 1.00 43.59 265 GLU A CA 1
ATOM 2130 C C . GLU A 1 265 ? 7.488 -16.130 -40.098 1.00 43.59 265 GLU A C 1
ATOM 2132 O O . GLU A 1 265 ? 6.522 -15.909 -40.813 1.00 43.59 265 GLU A O 1
ATOM 2137 N N . ILE A 1 266 ? 8.725 -15.967 -40.576 1.00 47.25 266 ILE A N 1
ATOM 2138 C CA . ILE A 1 266 ? 9.019 -15.895 -42.015 1.00 47.25 266 ILE A CA 1
ATOM 2139 C C . ILE A 1 266 ? 10.375 -16.561 -42.251 1.00 47.25 266 ILE A C 1
ATOM 2141 O O . ILE A 1 266 ? 11.365 -15.872 -42.433 1.00 47.25 266 ILE A O 1
ATOM 2145 N N . GLU A 1 267 ? 10.441 -17.891 -42.194 1.00 45.22 267 GLU A N 1
ATOM 2146 C CA . GLU A 1 267 ? 11.451 -18.683 -42.919 1.00 45.22 267 GLU A CA 1
ATOM 2147 C C . GLU A 1 267 ? 11.128 -20.178 -42.802 1.00 45.22 267 GLU A C 1
ATOM 2149 O O . GLU A 1 267 ? 11.771 -20.927 -42.083 1.00 45.22 267 GLU A O 1
ATOM 2154 N N . LEU A 1 268 ? 10.074 -20.613 -43.491 1.00 44.97 268 LEU A N 1
ATOM 2155 C CA . LEU A 1 268 ? 9.870 -22.007 -43.908 1.00 44.97 268 LEU A CA 1
ATOM 2156 C C . LEU A 1 268 ? 8.862 -21.993 -45.062 1.00 44.97 268 LEU A C 1
ATOM 2158 O O . LEU A 1 268 ? 7.722 -22.409 -44.929 1.00 44.97 268 LEU A O 1
ATOM 2162 N N . ASN A 1 269 ? 9.279 -21.374 -46.166 1.00 42.97 269 ASN A N 1
ATOM 2163 C CA . ASN A 1 269 ? 8.738 -21.558 -47.515 1.00 42.97 269 ASN A CA 1
ATOM 2164 C C . ASN A 1 269 ? 9.758 -20.970 -48.502 1.00 42.97 269 ASN A C 1
ATOM 2166 O O . ASN A 1 269 ? 9.554 -19.904 -49.086 1.00 42.97 269 ASN A O 1
ATOM 2170 N N . LYS A 1 270 ? 10.899 -21.650 -48.626 1.00 39.75 270 LYS A N 1
ATOM 2171 C CA . LYS A 1 270 ? 11.775 -21.600 -49.797 1.00 39.75 270 LYS A CA 1
ATOM 2172 C C . LYS A 1 270 ? 12.226 -23.014 -50.110 1.00 39.75 270 LYS A C 1
ATOM 2174 O O . LYS A 1 270 ? 12.528 -23.739 -49.138 1.00 39.75 270 LYS A O 1
#

Foldseek 3Di:
DDDDDDDDDPDPPPPDDFPDPVVVVVVVVVLVVDPDDDFDKAKFWCQPADFKCCVCPVLAFKEKADWDADPVFRKTKMKIAFIKGWCDPVGHVVRSCVSPVPFPSVAPFGFIKTQRIKMKMATAWPWKKKWKQAPNDTFIATPDDFDAFFWFKDWDWGAYLAAARMIMIMMTTGDGTIIMMGTSSRIDTADGHHDGDQRPPVSSVVNRVVSNVVNVVNVDDDDSVVGPRDDDCCVPPVVCCVAWNDDDRTTTGRATPPHDPPPPPPDDDD

pLDDT: mean 84.02, std 20.83, range [26.0, 98.31]